Protein AF-A0A3N1HGF4-F1 (afdb_monomer)

Nearest PDB structures (foldseek):
  4wpa-assembly1_A  TM=5.779E-01  e=3.416E-03  Mycobacterium avium
  1y10-assembly3_D  TM=5.033E-01  e=1.688E-03  Mycobacterium tuberculosis
  1y10-assembly3_B  TM=5.681E-01  e=6.549E-03  Mycobacterium tuberculosis
  1y10-assembly2_C  TM=4.908E-01  e=1.688E-03  Mycobacterium tuberculosis
  4wp3-assembly5_E  TM=4.776E-01  e=2.046E-02  Mycobacterium avium

Organism: NCBI:txid103734

pLDDT: mean 86.96, std 11.05, range [43.88, 98.19]

Secondary structure (DSSP, 8-state):
-----EEEEEEESSGGGHHHHHHHHHHHSSS--EEETTEEEEEEEPPP-TTHHHHHHHHHHHHHHT-SS---EEEEEEES-HHHHHHHHT-HHHHHHHHH---SEEEEEEHHHHHHS--S-GGGEEEE--TT-SS-EEEE------HHHHHHHHHTSHHHHSHHHHHHHHHHS-HHHHTTS---SSHHHHHHHHHHHHHHSTTHHHHHHHHHHHHH-TT-HHHHHHHHHHHH-

InterPro domains:
  IPR045431 Effector-associated domain 2 [PF19956] (152-230)

Solvent-accessible surface area (backbone atoms only — not comparable to full-atom values): 12857 Å² total; per-residue (Å²): 132,82,84,81,46,33,24,40,23,55,47,44,83,50,77,89,45,36,69,56,53,48,51,55,48,56,73,50,42,75,62,80,69,41,68,39,89,98,32,91,50,27,34,41,32,69,77,42,61,95,55,38,58,47,52,42,42,52,53,45,48,60,46,32,80,74,36,99,68,69,61,39,40,39,34,10,35,19,54,62,46,64,67,55,9,47,48,48,53,68,23,67,65,51,48,51,54,45,70,74,42,91,63,46,56,35,41,34,31,27,46,68,28,40,70,78,48,73,65,83,65,67,90,49,44,49,80,43,83,46,83,99,45,97,56,56,29,35,34,47,60,63,53,69,65,60,62,67,63,48,48,55,34,48,68,61,30,72,46,50,68,36,70,73,45,37,48,53,37,48,75,60,38,59,69,81,42,48,77,57,37,55,90,50,95,49,46,71,59,24,52,50,31,40,51,49,26,22,68,74,34,89,66,25,58,59,44,49,53,52,26,45,38,74,75,67,40,81,84,37,70,43,48,49,50,45,53,45,50,69,68,80,65

Structure (mmCIF, N/CA/C/O backbone):
data_AF-A0A3N1HGF4-F1
#
_entry.id   AF-A0A3N1HGF4-F1
#
loop_
_atom_site.group_PDB
_atom_site.id
_atom_site.type_symbol
_atom_site.label_atom_id
_atom_site.label_alt_id
_atom_site.label_comp_id
_atom_site.label_asym_id
_atom_site.label_entity_id
_atom_site.label_seq_id
_atom_site.pdbx_PDB_ins_code
_atom_site.Cartn_x
_atom_site.Cartn_y
_atom_site.Cartn_z
_atom_site.occupancy
_atom_site.B_iso_or_equiv
_atom_site.auth_seq_id
_atom_site.auth_comp_id
_atom_site.auth_asym_id
_atom_site.auth_atom_id
_atom_site.pdbx_PDB_model_num
ATOM 1 N N . MET A 1 1 ? -10.479 -17.953 26.274 1.00 43.88 1 MET A N 1
ATOM 2 C CA . MET A 1 1 ? -10.271 -16.696 25.523 1.00 43.88 1 MET A CA 1
ATOM 3 C C . MET A 1 1 ? -10.297 -17.040 24.045 1.00 43.88 1 MET A C 1
ATOM 5 O O . MET A 1 1 ? -9.545 -17.922 23.650 1.00 43.88 1 MET A O 1
ATOM 9 N N . ALA A 1 2 ? -11.215 -16.461 23.269 1.00 46.59 2 ALA A N 1
ATOM 10 C CA . ALA A 1 2 ? -11.305 -16.729 21.832 1.00 46.59 2 ALA A CA 1
ATOM 11 C C . ALA A 1 2 ? -10.036 -16.215 21.120 1.00 46.59 2 ALA A C 1
ATOM 13 O O . ALA A 1 2 ? -9.481 -15.205 21.554 1.00 46.59 2 ALA A O 1
ATOM 14 N N . PRO A 1 3 ? -9.542 -16.908 20.083 1.00 48.88 3 PRO A N 1
ATOM 15 C CA . PRO A 1 3 ? -8.275 -16.579 19.442 1.00 48.88 3 PRO A CA 1
ATOM 16 C C . PRO A 1 3 ? -8.265 -15.154 18.865 1.00 48.88 3 PRO A C 1
ATOM 18 O O . PRO A 1 3 ? -9.044 -14.831 17.972 1.00 48.88 3 PRO A O 1
ATOM 21 N N . GLY A 1 4 ? -7.345 -14.340 19.391 1.00 63.22 4 GLY A N 1
ATOM 22 C CA . GLY A 1 4 ? -6.586 -13.286 18.713 1.00 63.22 4 GLY A CA 1
ATOM 23 C C . GLY A 1 4 ? -7.274 -12.461 17.627 1.00 63.22 4 GLY A C 1
ATOM 24 O O . GLY A 1 4 ? -6.840 -12.486 16.477 1.00 63.22 4 GLY A O 1
ATOM 25 N N . HIS A 1 5 ? -8.317 -11.704 17.968 1.00 74.56 5 HIS A N 1
ATOM 26 C CA . HIS A 1 5 ? -8.908 -10.760 17.021 1.00 74.56 5 HIS A CA 1
ATOM 27 C C . HIS A 1 5 ? -8.054 -9.494 16.885 1.00 74.56 5 HIS A C 1
ATOM 29 O O . HIS A 1 5 ? -7.595 -8.922 17.875 1.00 74.56 5 HIS A O 1
ATOM 35 N N . ALA A 1 6 ? -7.859 -9.057 15.641 1.00 84.25 6 ALA A N 1
ATOM 36 C CA . ALA A 1 6 ? -7.353 -7.730 15.350 1.00 84.25 6 ALA A CA 1
ATOM 37 C C . ALA A 1 6 ? -8.468 -6.701 15.557 1.00 84.25 6 ALA A C 1
ATOM 39 O O . ALA A 1 6 ? -9.621 -6.907 15.160 1.00 84.25 6 ALA A O 1
ATOM 40 N N . VAL A 1 7 ? -8.106 -5.578 16.159 1.00 88.56 7 VAL A N 1
ATOM 41 C CA . VAL A 1 7 ? -8.978 -4.419 16.305 1.00 88.56 7 VAL A CA 1
ATOM 42 C C . VAL A 1 7 ? -8.425 -3.297 15.448 1.00 88.56 7 VAL A C 1
ATOM 44 O O . VAL A 1 7 ? -7.247 -2.971 15.564 1.00 88.56 7 VAL A O 1
ATOM 47 N N . VAL A 1 8 ? -9.274 -2.700 14.611 1.00 90.56 8 VAL A N 1
ATOM 48 C CA . VAL A 1 8 ? -8.931 -1.534 13.794 1.00 90.56 8 VAL A CA 1
ATOM 49 C C . VAL A 1 8 ? -9.781 -0.357 14.248 1.00 90.56 8 VAL A C 1
ATOM 51 O O . VAL A 1 8 ? -11.004 -0.402 14.149 1.00 90.56 8 VAL A O 1
ATOM 54 N N . ALA A 1 9 ? -9.142 0.699 14.734 1.00 90.75 9 ALA A N 1
ATOM 55 C CA . ALA A 1 9 ? -9.789 1.970 15.034 1.00 90.75 9 ALA A CA 1
ATOM 56 C C . ALA A 1 9 ? -9.460 2.984 13.927 1.00 90.75 9 ALA A C 1
ATOM 58 O O . ALA A 1 9 ? -8.316 3.045 13.473 1.00 90.75 9 ALA A O 1
ATOM 59 N N . ILE A 1 10 ? -10.446 3.765 13.487 1.00 93.62 10 ILE A N 1
ATOM 60 C CA . ILE A 1 10 ? -10.321 4.738 12.394 1.00 93.62 10 ILE A CA 1
ATOM 61 C C . ILE A 1 10 ? -10.775 6.129 12.842 1.00 93.62 10 ILE A C 1
ATOM 63 O O . ILE A 1 10 ? -11.797 6.281 13.500 1.00 93.62 10 ILE A O 1
ATOM 67 N N . ALA A 1 11 ? -10.030 7.154 12.440 1.00 92.88 11 ALA A N 1
ATOM 68 C CA . ALA A 1 11 ? -10.430 8.550 12.545 1.00 92.88 11 ALA A CA 1
ATOM 69 C C . ALA A 1 11 ? -10.178 9.278 11.222 1.00 92.88 11 ALA A C 1
ATOM 71 O O . ALA A 1 11 ? -9.277 8.927 10.460 1.00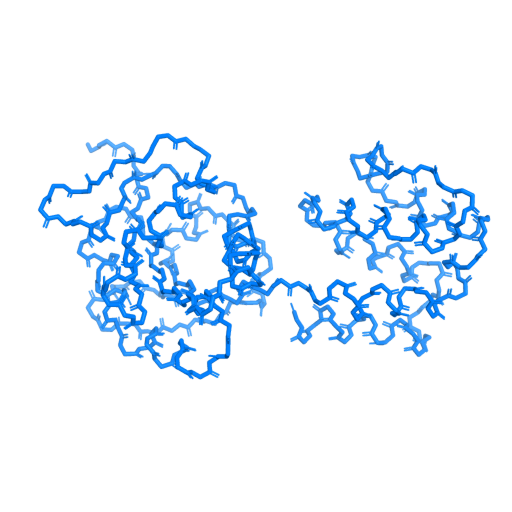 92.88 11 ALA A O 1
ATOM 72 N N . THR A 1 12 ? -10.954 10.326 10.984 1.00 93.50 12 THR A N 1
ATOM 73 C CA . THR A 1 12 ? -10.802 11.259 9.864 1.00 93.50 12 THR A CA 1
ATOM 74 C C . THR A 1 12 ? -10.381 12.638 10.378 1.00 93.50 12 THR A C 1
ATOM 76 O O . THR A 1 12 ? -10.396 12.884 11.590 1.00 93.50 12 THR A O 1
ATOM 79 N N . ASP A 1 13 ? -9.974 13.538 9.480 1.00 90.25 13 ASP A N 1
ATOM 80 C CA . ASP A 1 13 ? -9.736 14.947 9.836 1.00 90.25 13 ASP A CA 1
ATOM 81 C C . ASP A 1 13 ? -11.056 15.668 10.162 1.00 90.25 13 ASP A C 1
ATOM 83 O O . ASP A 1 13 ? -11.168 16.315 11.203 1.00 90.25 13 ASP A O 1
ATOM 87 N N . ALA A 1 14 ? -12.089 15.489 9.332 1.00 89.56 14 ALA A N 1
ATOM 88 C CA . ALA A 1 14 ? -13.442 15.961 9.614 1.00 89.56 14 ALA A CA 1
ATOM 89 C C . ALA A 1 14 ? -14.340 14.802 10.064 1.00 89.56 14 ALA A C 1
ATOM 91 O O . ALA A 1 14 ? -14.490 13.811 9.349 1.00 89.56 14 ALA A O 1
ATOM 92 N N . ALA A 1 15 ? -14.991 14.930 11.224 1.00 85.81 15 ALA A N 1
ATOM 93 C CA . ALA A 1 15 ? -15.860 13.879 11.772 1.00 85.81 15 ALA A CA 1
ATOM 94 C C . ALA A 1 15 ? -17.011 13.483 10.824 1.00 85.81 15 ALA A C 1
ATOM 96 O O . ALA A 1 15 ? -17.413 12.323 10.791 1.00 85.81 15 ALA A O 1
ATOM 97 N N . ALA A 1 16 ? -17.495 14.422 10.003 1.00 88.06 16 ALA A N 1
ATOM 98 C CA . ALA A 1 16 ? -18.520 14.168 8.988 1.00 88.06 16 ALA A CA 1
ATOM 99 C C . ALA A 1 16 ? -18.077 13.163 7.903 1.00 88.06 16 ALA A C 1
ATOM 101 O O . ALA A 1 16 ? -18.920 12.532 7.267 1.00 88.06 16 ALA A O 1
ATOM 102 N N . ASP A 1 17 ? -16.768 12.976 7.711 1.00 91.12 17 ASP A N 1
ATOM 103 C CA . ASP A 1 17 ? -16.217 12.044 6.728 1.00 91.12 17 ASP A CA 1
ATOM 104 C C . ASP A 1 17 ? -16.025 10.621 7.268 1.00 91.12 17 ASP A C 1
ATOM 106 O O . ASP A 1 17 ? -15.653 9.719 6.511 1.00 91.12 17 ASP A O 1
ATOM 110 N N . LEU A 1 18 ? -16.286 10.380 8.557 1.00 89.38 18 LEU A N 1
ATOM 111 C CA . LEU A 1 18 ? -16.018 9.091 9.191 1.00 89.38 18 LEU A CA 1
ATOM 112 C C . LEU A 1 18 ? -16.734 7.935 8.481 1.00 89.38 18 LEU A C 1
ATOM 114 O O . LEU A 1 18 ? -16.113 6.917 8.176 1.00 89.38 18 LEU A O 1
A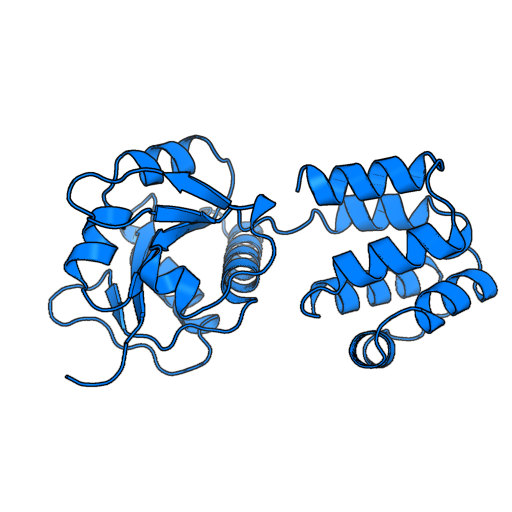TOM 118 N N . ASP A 1 19 ? -18.013 8.097 8.143 1.00 88.44 19 ASP A N 1
ATOM 119 C CA . ASP A 1 19 ? -18.771 7.065 7.427 1.00 88.44 19 ASP A CA 1
ATOM 120 C C . ASP A 1 19 ? -18.186 6.771 6.043 1.00 88.44 19 ASP A C 1
ATOM 122 O O . ASP A 1 19 ? -18.224 5.633 5.569 1.00 88.44 19 ASP A O 1
ATOM 126 N N . ARG A 1 20 ? -17.613 7.784 5.386 1.00 90.69 20 ARG A N 1
ATOM 127 C CA . ARG A 1 20 ? -16.927 7.614 4.105 1.00 90.69 20 ARG A CA 1
ATOM 128 C C . ARG A 1 20 ? -15.623 6.839 4.285 1.00 90.69 20 ARG A C 1
ATOM 130 O O . ARG A 1 20 ? -15.402 5.871 3.559 1.00 90.69 20 ARG A O 1
ATOM 137 N N . GLY A 1 21 ? -14.816 7.205 5.281 1.00 88.38 21 GLY A N 1
ATOM 138 C CA . GLY A 1 21 ? -13.608 6.468 5.656 1.00 88.38 21 GLY A CA 1
ATOM 139 C C . GLY A 1 21 ? -13.899 5.004 5.985 1.00 88.38 21 GLY A C 1
ATOM 140 O O . GLY A 1 21 ? -13.205 4.114 5.500 1.00 88.38 21 GLY A O 1
ATOM 141 N N . ARG A 1 22 ? -14.986 4.731 6.715 1.00 88.69 22 ARG A N 1
ATOM 142 C CA . ARG A 1 22 ? -15.428 3.367 7.043 1.00 88.69 22 ARG A CA 1
ATOM 143 C C . ARG A 1 22 ? -15.826 2.562 5.814 1.00 88.69 22 ARG A C 1
ATOM 145 O O . ARG A 1 22 ? -15.483 1.386 5.747 1.00 88.69 22 ARG A O 1
ATOM 152 N N . ARG A 1 23 ? -16.518 3.166 4.841 1.00 88.12 23 ARG A N 1
ATOM 153 C CA . ARG A 1 23 ? -16.863 2.485 3.581 1.00 88.12 23 ARG A CA 1
ATOM 154 C C . ARG A 1 23 ? -15.621 2.108 2.776 1.00 88.12 23 ARG A C 1
ATOM 156 O O . ARG A 1 23 ? -15.551 0.981 2.298 1.00 88.12 23 ARG A O 1
ATOM 163 N N . LEU A 1 24 ? -14.645 3.012 2.661 1.00 89.19 24 LEU A N 1
ATOM 164 C CA . LEU A 1 24 ? -13.379 2.719 1.977 1.00 89.19 24 LEU A CA 1
ATOM 165 C C . LEU A 1 24 ? -12.588 1.633 2.701 1.00 89.19 24 LEU A C 1
ATOM 167 O O . LEU A 1 24 ? -12.131 0.689 2.066 1.00 89.19 24 LEU A O 1
ATOM 171 N N . LEU A 1 25 ? -12.494 1.727 4.029 1.00 88.50 25 LEU A N 1
ATOM 172 C CA . LEU A 1 25 ? -11.866 0.702 4.852 1.00 88.50 25 LEU A CA 1
ATOM 173 C C . LEU A 1 25 ? -12.543 -0.657 4.630 1.00 88.50 25 LEU A C 1
ATOM 175 O O . LEU A 1 25 ? -11.871 -1.609 4.254 1.00 88.50 25 LEU A O 1
ATOM 179 N N . ALA A 1 26 ? -13.869 -0.735 4.756 1.00 86.69 26 ALA A N 1
ATOM 180 C CA . ALA A 1 26 ? -14.627 -1.969 4.557 1.00 86.69 26 ALA A CA 1
ATOM 181 C C . ALA A 1 26 ? -14.460 -2.575 3.153 1.00 86.69 26 ALA A C 1
ATOM 183 O O . ALA A 1 26 ? -14.423 -3.794 3.033 1.00 86.69 26 ALA A O 1
ATOM 184 N N . ALA A 1 27 ? -14.321 -1.753 2.107 1.00 85.81 27 ALA A N 1
ATOM 185 C CA . ALA A 1 27 ? -14.095 -2.225 0.737 1.00 85.81 27 ALA A CA 1
ATOM 186 C C . ALA A 1 27 ? -12.706 -2.855 0.521 1.00 85.81 27 ALA A C 1
ATOM 188 O O . ALA A 1 27 ? -12.502 -3.593 -0.442 1.00 85.81 27 ALA A O 1
ATOM 189 N N . VAL A 1 28 ? -11.746 -2.547 1.395 1.00 84.56 28 VAL A N 1
ATOM 190 C CA . VAL A 1 28 ? -10.365 -3.041 1.324 1.00 84.56 28 VAL A CA 1
ATOM 191 C C . VAL A 1 28 ? -10.127 -4.226 2.269 1.00 84.56 28 VAL A C 1
ATOM 193 O O . VAL A 1 28 ? -9.147 -4.953 2.107 1.00 84.56 28 VAL A O 1
ATOM 196 N N . LEU A 1 29 ? -11.018 -4.455 3.236 1.00 83.94 29 LEU A N 1
ATOM 197 C CA . LEU A 1 29 ? -10.936 -5.599 4.140 1.00 83.94 29 LEU A CA 1
ATOM 198 C C . LEU A 1 29 ? -11.260 -6.908 3.406 1.00 83.94 29 LEU A C 1
ATOM 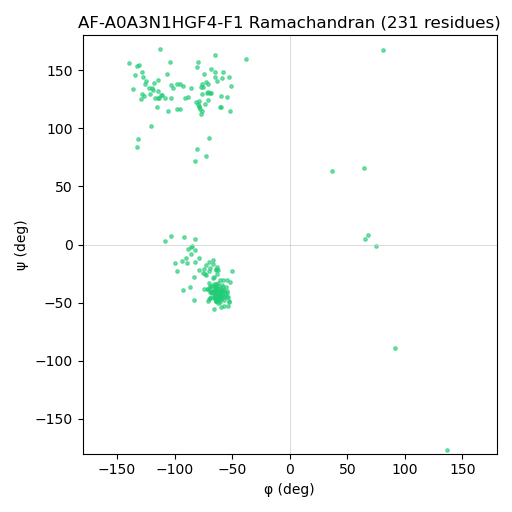200 O O . LEU A 1 29 ? -12.294 -7.041 2.754 1.00 83.94 29 LEU A O 1
ATOM 204 N N . ASP A 1 30 ? -10.403 -7.912 3.586 1.00 67.06 30 ASP A N 1
ATOM 205 C CA . ASP A 1 30 ? -10.629 -9.270 3.091 1.00 67.06 30 ASP A CA 1
ATOM 206 C C . ASP A 1 30 ? -11.544 -10.029 4.080 1.00 67.06 30 ASP A C 1
ATOM 208 O O . ASP A 1 30 ? -11.101 -10.880 4.853 1.00 67.06 30 ASP A O 1
ATOM 212 N N . GLY A 1 31 ? -12.835 -9.678 4.123 1.00 70.56 31 GLY A N 1
ATOM 213 C CA . GLY A 1 31 ? -13.845 -10.391 4.916 1.00 70.56 31 GLY A CA 1
ATOM 214 C C . GLY A 1 31 ? -14.824 -9.507 5.701 1.00 70.56 31 GLY A C 1
ATOM 215 O O . GLY A 1 31 ? -14.814 -8.282 5.587 1.00 70.56 31 GLY A O 1
ATOM 216 N N . PRO A 1 32 ? -15.718 -10.124 6.498 1.00 71.50 32 PRO A N 1
ATOM 217 C CA . PRO A 1 32 ? -16.737 -9.392 7.238 1.00 71.50 32 PRO A CA 1
ATOM 218 C C . PRO A 1 32 ? -16.120 -8.581 8.385 1.00 71.50 32 PRO A C 1
ATOM 220 O O . PRO A 1 32 ? -15.491 -9.139 9.285 1.00 71.50 32 PRO A O 1
ATOM 223 N N . ALA A 1 33 ? -16.379 -7.275 8.390 1.00 76.44 33 ALA A N 1
ATOM 224 C CA . ALA A 1 33 ? -16.072 -6.381 9.501 1.00 76.44 33 ALA A CA 1
ATOM 225 C C . ALA A 1 33 ? -17.315 -6.161 10.369 1.00 76.44 33 ALA A C 1
ATOM 227 O O . ALA A 1 33 ? -18.420 -5.970 9.855 1.00 76.44 33 ALA A O 1
ATOM 228 N N . ARG A 1 34 ? -17.151 -6.159 11.694 1.00 79.31 34 ARG A N 1
ATOM 229 C CA . ARG A 1 34 ? -18.227 -5.820 12.638 1.00 79.31 34 ARG A CA 1
ATOM 230 C C . ARG A 1 34 ? -17.831 -4.603 13.454 1.00 79.31 34 ARG A C 1
ATOM 232 O O . ARG A 1 34 ? -16.729 -4.561 13.985 1.00 79.31 34 ARG A O 1
ATOM 239 N N . ALA A 1 35 ? -18.730 -3.632 13.575 1.00 80.06 35 ALA A N 1
ATOM 240 C CA . ALA A 1 35 ? -18.512 -2.512 14.482 1.00 80.06 35 ALA A CA 1
ATOM 241 C C . ALA A 1 35 ? -18.429 -3.015 15.929 1.00 80.06 35 ALA A C 1
ATOM 243 O O . ALA A 1 35 ? -19.181 -3.917 16.316 1.00 80.06 35 ALA A O 1
ATOM 244 N N . ALA A 1 36 ? -17.528 -2.442 16.721 1.00 77.25 36 ALA A N 1
ATOM 245 C CA . ALA A 1 36 ? -17.468 -2.759 18.135 1.00 77.25 36 ALA A CA 1
ATOM 246 C C . ALA A 1 36 ? -18.686 -2.163 18.868 1.00 77.25 36 ALA A C 1
ATOM 248 O O . ALA A 1 36 ? -19.075 -1.023 18.590 1.00 77.25 36 ALA A O 1
ATOM 249 N N . PRO A 1 37 ? -19.314 -2.904 19.802 1.00 76.38 37 PRO A N 1
ATOM 250 C CA . PRO A 1 37 ? -20.426 -2.381 20.589 1.00 76.38 37 PRO A CA 1
ATOM 251 C C . PRO A 1 37 ? -20.033 -1.082 21.300 1.00 76.38 37 PRO A C 1
ATOM 253 O O . PRO A 1 37 ? -19.013 -1.037 21.980 1.00 76.38 37 PRO A O 1
ATOM 256 N N . GLY A 1 38 ? -20.826 -0.022 21.121 1.00 81.62 38 GLY A N 1
ATOM 257 C CA . GLY A 1 38 ? -20.577 1.287 21.741 1.00 81.62 38 GLY A CA 1
ATOM 258 C C . GLY A 1 38 ? -19.438 2.112 21.126 1.00 81.62 38 GLY A C 1
ATOM 259 O O . GLY A 1 38 ? -19.226 3.241 21.556 1.00 81.62 38 GLY A O 1
ATOM 260 N N . HIS A 1 39 ? -18.738 1.601 20.107 1.00 78.94 39 HIS A N 1
ATOM 261 C CA . HIS A 1 39 ? -17.622 2.291 19.458 1.00 78.94 39 HIS A CA 1
ATOM 262 C C . HIS A 1 39 ? -17.774 2.258 17.934 1.00 78.94 39 HIS A C 1
ATOM 264 O O . HIS A 1 39 ? -17.301 1.347 17.255 1.00 78.94 39 HIS A O 1
ATOM 270 N N . HIS A 1 40 ? -18.431 3.281 17.383 1.00 74.75 40 HIS A N 1
ATOM 271 C CA . HIS A 1 40 ? -18.667 3.402 15.938 1.00 74.75 40 HIS A CA 1
ATOM 272 C C . HIS A 1 40 ? -17.376 3.552 15.113 1.00 74.75 40 HIS A C 1
ATOM 274 O O . HIS A 1 40 ? -17.360 3.191 13.935 1.00 74.75 40 HIS A O 1
ATOM 280 N N . ASP A 1 41 ? -16.297 3.995 15.755 1.00 78.31 41 ASP A N 1
ATOM 281 C CA . ASP A 1 41 ? -14.979 4.239 15.156 1.00 78.31 41 ASP A CA 1
ATOM 282 C C . ASP A 1 41 ? -14.109 2.974 15.116 1.00 78.31 41 ASP A C 1
ATOM 284 O O . ASP A 1 41 ? -12.973 3.006 14.647 1.00 78.31 41 ASP A O 1
ATOM 288 N N . VAL A 1 42 ? -14.614 1.854 15.642 1.00 79.25 42 VAL A N 1
ATOM 289 C CA . VAL A 1 42 ? -13.845 0.625 15.831 1.00 79.25 42 VAL A CA 1
ATOM 290 C C . VAL A 1 42 ? -14.492 -0.520 15.071 1.00 79.25 42 VAL A C 1
ATOM 292 O O . VAL A 1 42 ? -15.683 -0.805 15.205 1.00 79.25 42 VAL A O 1
ATOM 295 N N . LEU A 1 43 ? -13.676 -1.211 14.287 1.00 76.69 43 LEU A N 1
ATOM 296 C CA . LEU A 1 43 ? -14.038 -2.401 13.543 1.00 76.69 43 LEU A CA 1
ATOM 297 C C . LEU A 1 43 ? -13.257 -3.600 14.086 1.00 76.69 43 LEU A C 1
ATOM 299 O O . LEU A 1 43 ? -12.026 -3.606 14.129 1.00 76.69 43 LEU A O 1
ATOM 303 N N . PHE A 1 44 ? -13.988 -4.645 14.457 1.00 68.69 44 PHE A N 1
ATOM 304 C CA . PHE A 1 44 ? -13.446 -5.986 14.594 1.00 68.69 44 PHE A CA 1
ATOM 305 C C . PHE A 1 44 ? -13.334 -6.596 13.208 1.00 68.69 44 PHE A C 1
ATOM 307 O O . PHE A 1 44 ? -14.335 -6.761 12.502 1.00 68.69 44 PHE A O 1
ATOM 314 N N . THR A 1 45 ? -12.116 -6.941 12.826 1.00 69.06 45 THR A N 1
ATOM 315 C CA . THR A 1 45 ? -11.842 -7.570 11.541 1.00 69.06 45 THR A CA 1
ATOM 316 C C . THR A 1 45 ? -10.795 -8.650 11.726 1.00 69.06 45 THR A C 1
ATOM 318 O O . THR A 1 45 ? -10.010 -8.633 12.677 1.00 69.06 45 THR A O 1
ATOM 321 N N . ARG A 1 46 ? -10.773 -9.620 10.813 1.00 64.50 46 ARG A N 1
ATOM 322 C CA . ARG A 1 46 ? -9.536 -10.365 10.616 1.00 64.50 46 ARG A CA 1
ATOM 323 C C . ARG A 1 46 ? -8.556 -9.443 9.898 1.00 64.50 46 ARG A C 1
ATOM 325 O O . ARG A 1 46 ? -8.989 -8.661 9.050 1.00 64.50 46 ARG A O 1
ATOM 332 N N . PRO A 1 47 ? -7.284 -9.473 10.290 1.00 56.56 47 PRO A N 1
ATOM 333 C CA . PRO A 1 47 ? -6.274 -8.636 9.687 1.00 56.56 47 PRO A CA 1
ATOM 334 C C . PRO A 1 47 ? -6.198 -8.998 8.198 1.00 56.56 47 PRO A C 1
ATOM 336 O O . PRO A 1 47 ? -5.992 -10.166 7.862 1.00 56.56 47 PRO A O 1
ATOM 339 N N . PRO A 1 48 ? -6.483 -8.036 7.316 1.00 61.00 48 PRO A N 1
ATOM 340 C CA . PRO A 1 48 ? -6.386 -8.220 5.875 1.00 61.00 48 PRO A CA 1
ATOM 341 C C . PRO A 1 48 ? -4.931 -8.471 5.464 1.00 61.00 48 PRO A C 1
ATOM 343 O O . PRO A 1 48 ? -4.005 -8.225 6.239 1.00 61.00 48 PRO A O 1
ATOM 346 N N . SER A 1 49 ? -4.764 -8.986 4.247 1.00 66.44 49 SER A N 1
ATOM 347 C CA . SER A 1 49 ? -3.491 -9.316 3.591 1.00 66.44 49 SER A CA 1
ATOM 348 C C . SER A 1 49 ? -2.338 -8.327 3.853 1.00 66.44 49 SER A C 1
ATOM 350 O O . SER A 1 49 ? -2.562 -7.151 4.139 1.00 66.44 49 SER A O 1
ATOM 352 N N . ALA A 1 50 ? -1.084 -8.761 3.653 1.00 68.81 50 ALA A N 1
ATOM 353 C CA . ALA A 1 50 ? 0.115 -7.905 3.745 1.00 68.81 50 ALA A CA 1
ATOM 354 C C . ALA A 1 50 ? 0.005 -6.591 2.933 1.00 68.81 50 ALA A C 1
ATOM 356 O O . ALA A 1 50 ? 0.632 -5.584 3.254 1.00 68.81 50 ALA A O 1
ATOM 357 N N . ARG A 1 51 ? -0.868 -6.565 1.917 1.00 73.56 51 ARG A N 1
ATOM 358 C CA . ARG A 1 51 ? -1.155 -5.416 1.048 1.00 73.56 51 ARG A CA 1
ATOM 359 C C . ARG A 1 51 ? -2.192 -4.432 1.589 1.00 73.56 51 ARG A C 1
ATOM 361 O O . ARG A 1 51 ? -2.491 -3.448 0.919 1.00 73.56 51 ARG A O 1
ATOM 368 N N . PHE A 1 52 ? -2.777 -4.668 2.758 1.00 83.00 52 PHE A N 1
ATOM 369 C CA . PHE A 1 52 ? -3.869 -3.848 3.282 1.00 83.00 52 PHE A CA 1
ATOM 370 C C . PHE A 1 52 ? -3.557 -2.354 3.317 1.00 83.00 52 PHE A C 1
ATOM 372 O O . PHE A 1 52 ? -4.342 -1.545 2.827 1.00 83.00 52 PHE A O 1
ATOM 379 N N . ALA A 1 53 ? -2.403 -1.997 3.879 1.00 82.19 53 ALA A N 1
ATOM 380 C CA . ALA A 1 53 ? -1.988 -0.609 4.015 1.00 82.19 53 ALA A CA 1
ATOM 381 C C . ALA A 1 53 ? -1.882 0.084 2.644 1.00 82.19 53 ALA A C 1
ATOM 383 O O . ALA A 1 53 ? -2.345 1.216 2.479 1.00 82.19 53 ALA A O 1
ATOM 384 N N . VAL A 1 54 ? -1.347 -0.631 1.649 1.00 79.88 54 VAL A N 1
ATOM 385 C CA . VAL A 1 54 ? -1.225 -0.178 0.257 1.00 79.88 54 VAL A CA 1
ATOM 386 C C . VAL A 1 54 ? -2.605 -0.015 -0.377 1.00 79.88 54 VAL A C 1
ATOM 388 O O . VAL A 1 54 ? -2.961 1.092 -0.771 1.00 79.88 54 VAL A O 1
ATOM 391 N N . ARG A 1 55 ? -3.438 -1.066 -0.366 1.00 83.62 55 ARG A N 1
ATOM 392 C CA . ARG A 1 55 ? -4.793 -1.043 -0.949 1.00 83.62 55 ARG A CA 1
ATOM 393 C C . ARG A 1 55 ? -5.675 0.046 -0.341 1.00 83.62 55 ARG A C 1
ATOM 395 O O . ARG A 1 55 ? -6.479 0.654 -1.044 1.00 83.62 55 ARG A O 1
ATOM 402 N N . LEU A 1 56 ? -5.542 0.300 0.963 1.00 88.75 56 LEU A N 1
ATOM 403 C CA . LEU A 1 56 ? -6.280 1.367 1.633 1.00 88.75 56 LEU A CA 1
ATOM 404 C C . LEU A 1 56 ? -5.802 2.733 1.149 1.00 88.75 56 LEU A C 1
ATOM 406 O O . LEU A 1 56 ? -6.619 3.593 0.833 1.00 88.75 56 LEU A O 1
ATOM 410 N N . THR A 1 57 ? -4.489 2.920 1.050 1.00 86.31 57 THR A N 1
ATOM 411 C CA . THR A 1 57 ? -3.905 4.178 0.578 1.00 86.31 57 THR A CA 1
ATOM 412 C C . THR A 1 57 ? -4.278 4.460 -0.878 1.00 86.31 57 THR A C 1
ATOM 414 O O . THR A 1 57 ? -4.647 5.590 -1.194 1.00 86.31 57 THR A O 1
ATOM 417 N N . GLU A 1 58 ? -4.283 3.445 -1.744 1.00 83.94 58 GLU A N 1
ATOM 418 C CA . GLU A 1 58 ? -4.761 3.524 -3.133 1.00 83.94 58 GLU A CA 1
ATOM 419 C C . GLU A 1 58 ? -6.260 3.830 -3.221 1.00 83.94 58 GLU A C 1
ATOM 421 O O . GLU A 1 58 ? -6.693 4.640 -4.039 1.00 83.94 58 GLU A O 1
ATOM 426 N N . ALA A 1 59 ? -7.084 3.189 -2.387 1.00 88.81 59 ALA A N 1
ATOM 427 C CA . ALA A 1 59 ? -8.522 3.443 -2.358 1.00 88.81 59 ALA A CA 1
ATOM 428 C C . ALA A 1 59 ? -8.830 4.889 -1.950 1.00 88.81 59 ALA A C 1
ATOM 430 O O . ALA A 1 59 ? -9.730 5.508 -2.519 1.00 88.81 59 ALA A O 1
ATOM 431 N N . VAL A 1 60 ? -8.071 5.442 -1.002 1.00 90.12 60 VAL A N 1
ATOM 432 C CA . VAL A 1 60 ? -8.232 6.836 -0.582 1.00 90.12 60 VAL A CA 1
ATOM 433 C C . VAL A 1 60 ? -7.681 7.808 -1.629 1.00 90.12 60 VAL A C 1
ATOM 435 O O . VAL A 1 60 ? -8.331 8.816 -1.879 1.00 90.12 60 VAL A O 1
ATOM 438 N N . HIS A 1 61 ? -6.563 7.504 -2.300 1.00 88.19 61 HIS A N 1
ATOM 439 C CA . HIS A 1 61 ? -6.084 8.319 -3.429 1.00 88.19 61 HIS A CA 1
ATOM 440 C C . HIS A 1 61 ? -7.119 8.387 -4.550 1.00 88.19 61 HIS A C 1
ATOM 442 O O . HIS A 1 61 ? -7.577 9.475 -4.876 1.00 88.19 61 HIS A O 1
ATOM 448 N N . ARG A 1 62 ? -7.604 7.235 -5.034 1.00 86.50 62 ARG A N 1
ATOM 449 C CA . ARG A 1 62 ? -8.655 7.189 -6.067 1.00 86.50 62 ARG A CA 1
ATOM 450 C C . ARG A 1 62 ? -9.910 7.960 -5.661 1.00 86.50 62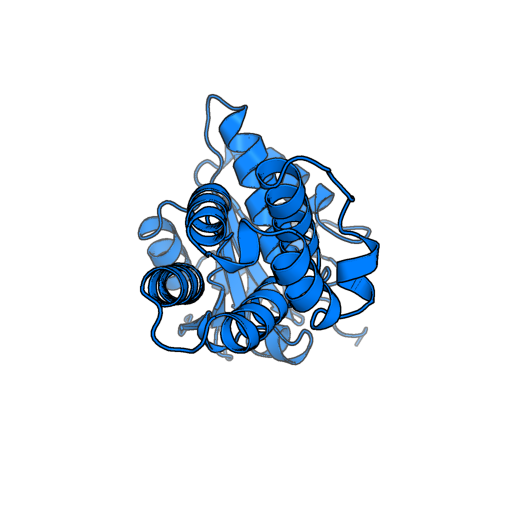 ARG A C 1
ATOM 452 O O . ARG A 1 62 ? -10.569 8.580 -6.495 1.00 86.50 62 ARG A O 1
ATOM 459 N N . HIS A 1 63 ? -10.267 7.914 -4.378 1.00 92.25 63 HIS A N 1
ATOM 460 C CA . HIS A 1 63 ? -11.354 8.735 -3.866 1.00 92.25 63 HIS A CA 1
ATOM 461 C C . HIS A 1 63 ? -11.032 10.233 -3.969 1.00 92.25 63 HIS A C 1
ATOM 463 O O . HIS A 1 63 ? -11.857 10.992 -4.468 1.00 92.25 63 HIS A O 1
ATOM 469 N N . ASN A 1 64 ? -9.850 10.654 -3.525 1.00 92.62 64 ASN A N 1
ATOM 470 C CA . ASN A 1 64 ? -9.433 12.054 -3.526 1.00 92.62 64 ASN A CA 1
ATOM 471 C C . ASN A 1 64 ? -9.303 12.628 -4.940 1.00 92.62 64 ASN A C 1
ATOM 473 O O . ASN A 1 64 ? -9.710 13.765 -5.153 1.00 92.62 64 ASN A O 1
ATOM 477 N N . ASP A 1 65 ? -8.858 11.832 -5.912 1.00 89.00 65 ASP A N 1
ATOM 478 C CA . ASP A 1 65 ? -8.762 12.239 -7.321 1.00 89.00 65 ASP A CA 1
ATOM 479 C C . ASP A 1 65 ? -10.135 12.557 -7.938 1.00 89.00 65 ASP A C 1
ATOM 481 O O . ASP A 1 65 ? -10.245 13.325 -8.891 1.00 89.00 65 ASP A O 1
ATOM 485 N N . SER A 1 66 ? -11.202 11.971 -7.384 1.00 90.25 66 SER A N 1
ATOM 486 C CA . SER A 1 66 ? -12.582 12.124 -7.858 1.00 90.25 66 SER A CA 1
ATOM 487 C C . SER A 1 66 ? -13.467 12.975 -6.937 1.00 90.25 66 SER A C 1
ATOM 489 O O . SER A 1 66 ? -14.661 13.131 -7.204 1.00 90.25 66 SER A O 1
ATOM 491 N N . SER A 1 67 ? -12.914 13.535 -5.856 1.00 91.19 67 SER A N 1
ATOM 492 C CA . SER A 1 67 ? -13.664 14.236 -4.809 1.00 91.19 67 SER A CA 1
ATOM 493 C C . SER A 1 67 ? -13.184 15.672 -4.631 1.00 91.19 67 SER A C 1
ATOM 495 O O . SER A 1 67 ? -11.998 15.938 -4.486 1.00 91.19 67 SER A O 1
ATOM 497 N N . ALA A 1 68 ? -14.127 16.613 -4.526 1.00 89.62 68 ALA A N 1
ATOM 498 C CA . ALA A 1 68 ? -13.820 18.003 -4.177 1.00 89.62 68 ALA A CA 1
ATOM 499 C C . ALA A 1 68 ? -13.370 18.177 -2.710 1.00 89.62 68 ALA A C 1
ATOM 501 O O . ALA A 1 68 ? -12.848 19.225 -2.338 1.00 89.62 68 ALA A O 1
ATOM 502 N N . SER A 1 69 ? -13.597 17.166 -1.866 1.00 91.50 69 SER A N 1
ATOM 503 C CA . SER A 1 69 ? -13.218 17.158 -0.454 1.00 91.50 69 SER A CA 1
ATOM 504 C C . SER A 1 69 ? -12.274 15.977 -0.207 1.00 91.50 69 SER A C 1
ATOM 506 O O . SER A 1 69 ? -12.745 14.831 -0.170 1.00 91.50 69 SER A O 1
ATOM 508 N N . PRO A 1 70 ? -10.953 16.226 -0.106 1.00 92.69 70 PRO A N 1
ATOM 509 C CA . PRO A 1 70 ? -9.974 15.167 0.067 1.00 92.69 70 PRO A CA 1
ATOM 510 C C . PRO A 1 70 ? -10.114 14.547 1.454 1.00 92.69 70 PRO A C 1
ATOM 512 O O . PRO A 1 70 ? -10.138 15.228 2.478 1.00 92.69 70 PRO A O 1
ATOM 515 N N . LEU A 1 71 ? -10.182 13.227 1.474 1.00 93.56 71 LEU A N 1
ATOM 516 C CA . LEU A 1 71 ? -10.250 12.425 2.673 1.00 93.56 71 LEU A CA 1
ATOM 517 C C . LEU A 1 71 ? -8.845 12.151 3.207 1.00 93.56 71 LEU A C 1
ATOM 519 O O . LEU A 1 71 ? -7.945 11.747 2.463 1.00 93.56 71 LEU A O 1
ATOM 523 N N . ARG A 1 72 ? -8.689 12.309 4.521 1.00 93.56 72 ARG A N 1
ATOM 524 C CA . ARG A 1 72 ? -7.480 11.936 5.255 1.00 93.56 72 ARG A CA 1
ATOM 525 C C . ARG A 1 72 ? -7.838 11.061 6.448 1.00 93.56 72 ARG A C 1
ATOM 527 O O . ARG A 1 72 ? -8.749 11.385 7.210 1.00 93.56 72 ARG A O 1
ATOM 534 N N . LEU A 1 73 ? -7.152 9.927 6.564 1.00 94.12 73 LEU A N 1
ATOM 535 C CA . LEU A 1 73 ? -7.431 8.855 7.507 1.00 94.12 73 LEU A CA 1
ATOM 536 C C . LEU A 1 73 ? -6.264 8.635 8.467 1.00 94.12 73 LEU A C 1
ATOM 538 O O . LEU A 1 73 ? -5.099 8.570 8.071 1.00 94.12 73 LEU A O 1
ATOM 542 N N . ARG A 1 74 ? -6.611 8.402 9.728 1.00 94.62 74 ARG A N 1
ATOM 543 C CA . ARG A 1 74 ? -5.742 7.836 10.757 1.00 94.62 74 ARG A CA 1
ATOM 544 C C . ARG A 1 74 ? -6.296 6.483 11.156 1.00 94.62 74 ARG A C 1
ATOM 546 O O . ARG A 1 74 ? -7.492 6.363 11.411 1.00 94.62 74 ARG A O 1
ATOM 553 N N . LEU A 1 75 ? -5.435 5.477 11.217 1.00 94.31 75 LEU A N 1
ATOM 554 C CA . LEU A 1 75 ? -5.806 4.136 11.641 1.00 94.31 75 LEU A CA 1
ATOM 555 C C . LEU A 1 75 ? -4.873 3.653 12.743 1.00 94.31 75 LEU A C 1
ATOM 557 O O . LEU A 1 75 ? -3.674 3.924 12.718 1.00 94.31 75 LEU A O 1
ATOM 561 N N . ALA A 1 76 ? -5.430 2.899 13.680 1.00 93.69 76 ALA A N 1
ATOM 562 C CA . ALA A 1 76 ? -4.685 2.171 14.690 1.00 93.69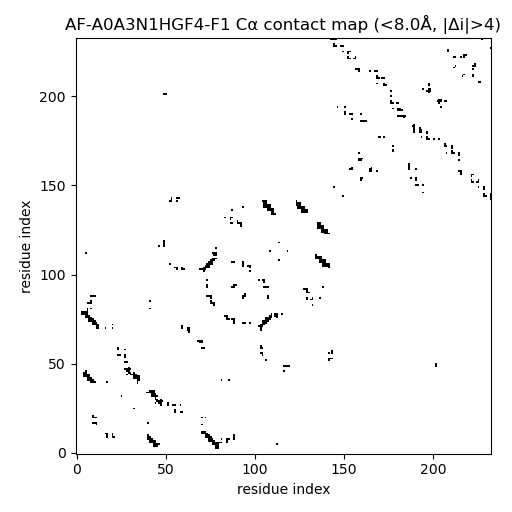 76 ALA A CA 1
ATOM 563 C C . ALA A 1 76 ? -5.112 0.704 14.673 1.00 93.69 76 ALA A C 1
ATOM 565 O O . ALA A 1 76 ? -6.306 0.412 14.745 1.00 93.69 76 ALA A O 1
ATOM 566 N N . MET A 1 77 ? -4.148 -0.209 14.581 1.00 92.50 77 MET A N 1
ATOM 567 C CA . MET A 1 77 ? -4.388 -1.650 14.605 1.00 92.50 77 MET A CA 1
ATOM 568 C C . MET A 1 77 ? -3.718 -2.267 15.829 1.00 92.50 77 MET A C 1
ATOM 570 O O . MET A 1 77 ? -2.525 -2.080 16.055 1.00 92.50 77 MET A O 1
ATOM 574 N N . ALA A 1 78 ? -4.483 -3.001 16.627 1.00 91.25 78 ALA A N 1
ATOM 575 C CA . ALA A 1 78 ? -3.990 -3.659 17.831 1.00 91.25 78 ALA A CA 1
ATOM 576 C C . ALA A 1 78 ? -4.430 -5.122 17.864 1.00 91.25 78 ALA A C 1
ATOM 578 O O . ALA A 1 78 ? -5.448 -5.498 17.275 1.00 91.25 78 ALA A O 1
ATOM 579 N N . HIS A 1 79 ? -3.665 -5.954 18.565 1.00 88.31 79 HIS A N 1
ATOM 580 C CA . HIS A 1 79 ? -4.092 -7.306 18.897 1.00 88.31 79 HIS A CA 1
ATOM 581 C C . HIS A 1 79 ? -4.867 -7.292 20.220 1.00 88.31 79 HIS A C 1
ATOM 583 O O . HIS A 1 79 ? -4.358 -6.803 21.225 1.00 88.31 79 HIS A O 1
ATOM 589 N N . GLY A 1 80 ? -6.080 -7.846 20.242 1.00 81.44 80 GLY A N 1
ATOM 590 C CA . GLY A 1 80 ? -6.856 -8.001 21.474 1.00 81.44 80 GLY A CA 1
ATOM 591 C C . GLY A 1 80 ? -7.793 -6.832 21.780 1.00 81.44 80 GLY A C 1
ATOM 592 O O . GLY A 1 80 ? -8.971 -6.897 21.429 1.00 81.44 80 GLY A O 1
ATOM 593 N N . GLU A 1 81 ? -7.319 -5.806 22.494 1.00 86.44 81 GLU A N 1
ATOM 594 C CA . GLU A 1 81 ? -8.202 -4.847 23.176 1.00 86.44 81 GLU A CA 1
ATOM 595 C C . GLU A 1 81 ? -8.555 -3.585 22.367 1.00 86.44 81 GLU A C 1
ATOM 597 O O . GLU A 1 81 ? -7.708 -2.913 21.774 1.00 86.44 81 GLU A O 1
ATOM 602 N N . VAL A 1 82 ? -9.840 -3.209 22.418 1.00 89.00 82 VAL A N 1
ATOM 603 C CA . VAL A 1 82 ? -10.379 -1.980 21.804 1.00 89.00 82 VAL A CA 1
ATOM 604 C C . VAL A 1 82 ? -9.800 -0.717 22.435 1.00 89.00 82 VAL A C 1
ATOM 606 O O . VAL A 1 82 ? -9.476 0.234 21.724 1.00 89.00 82 VAL A O 1
ATOM 609 N N . SER A 1 83 ? -9.628 -0.725 23.756 1.00 89.94 83 SER A N 1
ATOM 610 C CA . SER A 1 83 ? -8.978 0.340 24.527 1.00 89.94 83 SER A CA 1
ATOM 611 C C . SER A 1 83 ? -7.590 0.659 23.976 1.00 89.94 83 SER A C 1
ATOM 613 O O . SER A 1 83 ? -7.279 1.828 23.761 1.00 89.94 83 SER A O 1
ATOM 615 N N . THR A 1 84 ? -6.784 -0.361 23.667 1.00 91.69 84 THR A N 1
ATOM 616 C CA . THR A 1 84 ? -5.442 -0.190 23.100 1.00 91.69 84 THR A CA 1
ATOM 617 C C . THR A 1 84 ? -5.491 0.473 21.726 1.00 91.69 84 THR A C 1
ATOM 619 O O . THR A 1 84 ? -4.783 1.453 21.498 1.00 91.69 84 THR A O 1
ATOM 622 N N . ALA A 1 85 ? -6.352 0.001 20.818 1.00 91.38 85 ALA A N 1
ATOM 623 C CA . ALA A 1 85 ? -6.488 0.605 19.490 1.00 91.38 85 ALA A CA 1
ATOM 624 C C . ALA A 1 85 ? -6.940 2.075 19.575 1.00 91.38 85 ALA A C 1
ATOM 626 O O . ALA A 1 85 ? -6.385 2.937 18.893 1.00 91.38 85 ALA A O 1
ATOM 627 N N . LEU A 1 86 ? -7.898 2.384 20.454 1.00 93.25 86 LEU A N 1
ATOM 628 C CA . LEU A 1 86 ? -8.368 3.752 20.684 1.00 93.25 86 LEU A CA 1
ATOM 629 C C . LEU A 1 86 ? -7.294 4.646 21.319 1.00 93.25 86 LEU A C 1
ATOM 631 O O . LE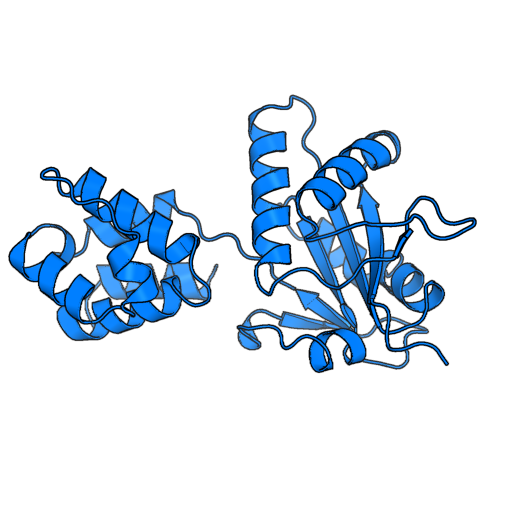U A 1 86 ? -7.148 5.795 20.903 1.00 93.25 86 LEU A O 1
ATOM 635 N N . ALA A 1 87 ? -6.509 4.130 22.269 1.00 94.00 87 ALA A N 1
ATOM 636 C CA . ALA A 1 87 ? -5.405 4.863 22.889 1.00 94.00 87 ALA A CA 1
ATOM 637 C C . ALA A 1 87 ? -4.337 5.245 21.851 1.00 94.00 87 ALA A C 1
ATOM 639 O O . ALA A 1 87 ? -3.896 6.395 21.792 1.00 94.00 87 ALA A O 1
ATOM 640 N N . VAL A 1 88 ? -3.981 4.314 20.959 1.00 94.56 88 VAL A N 1
ATOM 641 C CA . VAL A 1 88 ? -3.069 4.582 19.838 1.00 94.56 88 VAL A CA 1
ATOM 642 C C . VAL A 1 88 ? -3.665 5.605 18.870 1.00 94.56 88 VAL A C 1
ATOM 644 O O . VAL A 1 88 ? -2.982 6.570 18.508 1.00 94.56 88 VAL A O 1
ATOM 647 N N . LEU A 1 89 ? -4.937 5.447 18.488 1.00 94.69 89 LEU A N 1
ATOM 648 C CA . LEU A 1 89 ? -5.628 6.359 17.570 1.00 94.69 89 LEU A CA 1
ATOM 649 C C . LEU A 1 89 ? -5.677 7.798 18.116 1.00 94.69 89 LEU A C 1
ATOM 651 O O . LEU A 1 89 ? -5.462 8.773 17.389 1.00 94.69 89 LEU A O 1
ATOM 655 N N . GLY A 1 90 ? -5.933 7.916 19.420 1.00 93.94 90 GLY A N 1
ATOM 656 C CA . GLY A 1 90 ? -5.978 9.155 20.188 1.00 93.94 90 GLY A CA 1
ATOM 657 C C . GLY A 1 90 ? -4.611 9.670 20.643 1.00 93.94 90 GLY A C 1
ATOM 658 O O . GLY A 1 90 ? -4.552 10.673 21.358 1.00 93.94 90 GLY A O 1
ATOM 659 N N . SER A 1 91 ? -3.505 9.045 20.242 1.00 95.69 91 SER A N 1
ATOM 660 C CA . SER A 1 91 ? -2.175 9.470 20.673 1.00 95.69 91 SER A CA 1
ATOM 661 C C . SER A 1 91 ? -1.718 10.760 19.982 1.00 95.69 91 SER A C 1
ATOM 663 O O . SER A 1 91 ? -2.001 11.014 18.807 1.00 95.69 91 SER A O 1
ATOM 665 N N . ALA A 1 92 ? -0.953 11.585 20.707 1.00 93.25 92 ALA A N 1
ATOM 666 C CA . ALA A 1 92 ? -0.286 12.749 20.119 1.00 93.25 92 ALA A CA 1
ATOM 667 C C . ALA A 1 92 ? 0.730 12.327 19.047 1.00 93.25 92 ALA A C 1
ATOM 669 O O . ALA A 1 92 ? 0.837 12.980 18.018 1.00 93.25 92 ALA A O 1
ATOM 670 N N . ALA A 1 93 ? 1.410 11.197 19.251 1.00 90.44 93 ALA A N 1
ATOM 671 C CA . ALA A 1 93 ? 2.337 10.606 18.293 1.00 90.44 93 ALA A CA 1
ATOM 672 C C . ALA A 1 93 ? 1.709 10.390 16.907 1.00 90.44 93 ALA A C 1
ATOM 674 O O . ALA A 1 93 ? 2.253 10.864 15.907 1.00 90.44 93 ALA A O 1
ATOM 675 N N . LEU A 1 94 ? 0.561 9.705 16.847 1.00 92.75 94 LEU A N 1
ATOM 676 C CA . LEU A 1 94 ? -0.124 9.437 15.585 1.00 92.75 94 LEU A CA 1
ATOM 677 C C . LEU A 1 94 ? -0.699 10.717 14.972 1.00 92.75 94 LEU A C 1
ATOM 679 O O . LEU A 1 94 ? -0.563 10.920 13.769 1.00 92.75 94 LEU A O 1
ATOM 683 N N . ARG A 1 95 ? -1.288 11.612 15.777 1.00 93.00 95 ARG A N 1
ATOM 684 C CA . ARG A 1 95 ? -1.767 12.915 15.281 1.00 93.00 95 ARG A CA 1
ATOM 685 C C . ARG A 1 95 ? -0.646 13.757 14.683 1.00 93.00 95 ARG A C 1
ATOM 687 O O . ARG A 1 95 ? -0.817 14.281 13.590 1.00 93.00 95 ARG A O 1
ATOM 694 N N . SER A 1 96 ? 0.492 13.864 15.363 1.00 87.81 96 SER A N 1
ATOM 695 C CA . SER A 1 96 ? 1.645 14.622 14.873 1.00 87.81 96 SER A CA 1
ATOM 696 C C . SER A 1 96 ? 2.237 13.991 13.618 1.00 87.81 96 SER A C 1
ATOM 698 O O . SER A 1 96 ? 2.569 14.709 12.682 1.00 87.81 96 SER A O 1
ATOM 700 N N . ALA A 1 97 ? 2.327 12.658 13.555 1.00 87.75 97 ALA A N 1
ATOM 701 C CA . ALA A 1 97 ? 2.744 11.962 12.340 1.00 87.75 97 ALA A CA 1
ATOM 702 C C . ALA A 1 97 ? 1.794 12.247 11.168 1.00 87.75 97 ALA A C 1
ATOM 704 O O . ALA A 1 97 ? 2.257 12.543 10.072 1.00 87.75 97 ALA A O 1
ATOM 705 N N . HIS A 1 98 ? 0.483 12.222 11.420 1.00 91.44 98 HIS A N 1
ATOM 706 C CA . HIS A 1 98 ? -0.540 12.526 10.425 1.00 91.44 98 HIS A CA 1
ATOM 707 C C . HIS A 1 98 ? -0.500 13.986 9.955 1.00 91.44 98 HIS A C 1
ATOM 709 O O . HIS A 1 98 ? -0.631 14.262 8.767 1.00 91.44 98 HIS A O 1
ATOM 715 N N . ALA A 1 99 ? -0.285 14.932 10.870 1.00 88.12 99 ALA A N 1
ATOM 716 C CA . ALA A 1 99 ? -0.170 16.352 10.544 1.00 88.12 99 ALA A CA 1
ATOM 717 C C . ALA A 1 99 ? 1.122 16.680 9.776 1.00 88.12 99 ALA A C 1
ATOM 719 O O . ALA A 1 99 ? 1.124 17.574 8.938 1.00 88.12 99 ALA A O 1
ATOM 720 N N . ALA A 1 100 ? 2.212 15.958 10.050 1.00 86.62 100 ALA A N 1
ATOM 721 C CA . ALA A 1 100 ? 3.507 16.162 9.403 1.00 86.62 100 ALA A CA 1
ATOM 722 C C . ALA A 1 100 ? 3.604 15.544 7.998 1.00 86.62 100 ALA A C 1
ATOM 724 O O . ALA A 1 100 ? 4.566 15.807 7.282 1.00 86.62 100 ALA A O 1
ATOM 725 N N . THR A 1 101 ? 2.642 14.708 7.607 1.00 83.50 101 THR A N 1
ATOM 726 C CA . THR A 1 101 ? 2.586 14.114 6.271 1.00 83.50 101 THR A CA 1
ATOM 727 C C . THR A 1 101 ? 1.484 14.767 5.448 1.00 83.50 101 THR A C 1
ATOM 729 O O . THR A 1 101 ? 0.440 15.124 5.979 1.00 83.50 101 THR A O 1
ATOM 732 N N . THR A 1 102 ? 1.679 14.893 4.139 1.00 83.38 102 THR A N 1
ATOM 733 C CA . THR A 1 102 ? 0.610 15.255 3.191 1.00 83.38 102 THR A CA 1
ATOM 734 C C . THR A 1 102 ? -0.239 14.051 2.794 1.00 83.38 102 THR A C 1
ATOM 736 O O . THR A 1 102 ? -1.234 14.189 2.088 1.00 83.38 102 THR A O 1
ATOM 739 N N . ARG A 1 103 ? 0.133 12.851 3.251 1.00 83.56 103 ARG A N 1
ATOM 740 C CA . ARG A 1 103 ? -0.512 11.617 2.828 1.00 83.56 103 ARG A CA 1
ATOM 741 C C . ARG A 1 103 ? -1.943 11.510 3.332 1.00 83.56 103 ARG A C 1
ATOM 743 O O . ARG A 1 103 ? -2.269 12.019 4.414 1.00 83.56 103 ARG A O 1
ATOM 750 N N . PRO A 1 104 ? -2.790 10.802 2.573 1.00 89.25 104 PRO A N 1
ATOM 751 C CA . PRO A 1 104 ? -4.185 10.668 2.927 1.00 89.25 104 PRO A CA 1
ATOM 752 C C . PRO A 1 104 ? -4.438 9.519 3.907 1.00 89.25 104 PRO A C 1
ATOM 754 O O . PRO A 1 104 ? -5.545 9.403 4.410 1.00 89.25 104 PRO A O 1
ATOM 757 N N . VAL A 1 105 ? -3.446 8.677 4.215 1.00 91.69 105 VAL A N 1
ATOM 758 C CA . VAL A 1 105 ? -3.579 7.598 5.202 1.00 91.69 105 VAL A CA 1
ATOM 759 C C . VAL A 1 105 ? -2.337 7.551 6.088 1.00 91.69 105 VAL A C 1
ATOM 761 O O . VAL A 1 105 ? -1.208 7.600 5.607 1.00 91.69 105 VAL A O 1
ATOM 764 N N . THR A 1 106 ? -2.538 7.454 7.400 1.00 92.00 106 THR A N 1
ATOM 765 C CA . THR A 1 106 ? -1.481 7.197 8.384 1.00 92.00 106 THR A CA 1
ATOM 766 C C . THR A 1 106 ? -1.915 6.048 9.275 1.00 92.00 106 THR A C 1
ATOM 768 O O . THR A 1 106 ? -2.994 6.098 9.865 1.00 92.00 106 THR A O 1
ATOM 771 N N . ILE A 1 107 ? -1.085 5.014 9.375 1.00 92.44 107 ILE A N 1
ATOM 772 C CA . ILE A 1 107 ? -1.429 3.784 10.086 1.00 92.44 107 ILE A CA 1
ATOM 773 C C . ILE A 1 107 ? -0.438 3.582 11.226 1.00 92.44 107 ILE A C 1
ATOM 775 O O . ILE A 1 107 ? 0.767 3.718 11.049 1.00 92.44 107 ILE A O 1
ATOM 779 N N . ALA A 1 108 ? -0.951 3.247 12.399 1.00 93.56 108 ALA A N 1
ATOM 780 C CA . ALA A 1 108 ? -0.180 2.771 13.532 1.00 93.56 108 ALA A CA 1
ATOM 781 C C . ALA A 1 108 ? -0.561 1.322 13.821 1.00 93.56 108 ALA A C 1
ATOM 783 O O . ALA A 1 108 ? -1.741 0.975 13.765 1.00 93.56 108 ALA A O 1
ATOM 784 N N . VAL A 1 109 ? 0.407 0.487 14.177 1.00 92.75 109 VAL A N 1
ATOM 785 C CA . VAL A 1 109 ? 0.145 -0.864 14.673 1.00 92.75 109 VAL A CA 1
ATOM 786 C C . VAL A 1 109 ? 0.863 -1.104 15.981 1.00 92.75 109 VAL A C 1
ATOM 788 O O . VAL A 1 109 ? 1.949 -0.575 16.202 1.00 92.75 109 VAL A O 1
ATOM 791 N N . THR A 1 110 ? 0.289 -1.915 16.853 1.00 93.12 110 THR A N 1
ATOM 792 C CA . THR A 1 110 ? 0.999 -2.345 18.054 1.00 93.12 110 THR A CA 1
ATOM 793 C C . THR A 1 110 ? 1.977 -3.481 17.753 1.00 93.12 110 THR A C 1
ATOM 795 O O . THR A 1 110 ? 1.837 -4.199 16.761 1.00 93.12 110 THR A O 1
ATOM 798 N N . ASP A 1 111 ? 2.989 -3.658 18.597 1.00 90.75 111 ASP A N 1
ATOM 799 C CA . ASP A 1 111 ? 3.992 -4.714 18.430 1.00 90.75 111 ASP A CA 1
ATOM 800 C C . ASP A 1 111 ? 3.388 -6.129 18.436 1.00 90.75 111 ASP A C 1
ATOM 802 O O . ASP A 1 111 ? 3.746 -6.973 17.617 1.00 90.75 111 ASP A O 1
ATOM 806 N N . GLY A 1 112 ? 2.414 -6.394 19.307 1.00 89.25 112 GLY A N 1
ATOM 807 C CA . GLY A 1 112 ? 1.643 -7.633 19.319 1.00 89.25 112 GLY A CA 1
ATOM 808 C C . GLY A 1 112 ? 0.899 -7.865 18.006 1.00 89.25 112 GLY A C 1
ATOM 809 O O . GLY A 1 112 ? 0.887 -8.990 17.504 1.00 89.25 112 GLY A O 1
ATOM 810 N N . TYR A 1 113 ? 0.347 -6.807 17.397 1.00 87.94 113 TYR A N 1
ATOM 811 C CA . TYR A 1 113 ? -0.242 -6.904 16.062 1.00 87.94 113 TYR A CA 1
ATOM 812 C C . TYR A 1 113 ? 0.815 -7.247 15.003 1.00 87.94 113 TYR A C 1
ATOM 814 O O . TYR A 1 113 ? 0.595 -8.176 14.228 1.00 87.94 113 TYR A O 1
ATOM 822 N N . ALA A 1 114 ? 1.954 -6.546 14.992 1.00 86.94 114 ALA A N 1
ATOM 823 C CA . ALA A 1 114 ? 3.037 -6.748 14.024 1.00 86.94 114 ALA A CA 1
ATOM 824 C C . ALA A 1 114 ? 3.688 -8.140 14.125 1.00 86.94 114 ALA A C 1
ATOM 826 O O . ALA A 1 114 ? 4.070 -8.721 13.115 1.00 86.94 114 ALA A O 1
ATOM 827 N N . ARG A 1 115 ? 3.783 -8.716 15.330 1.00 86.00 115 ARG A N 1
ATOM 828 C CA . ARG A 1 115 ? 4.284 -10.088 15.527 1.00 86.00 115 ARG A CA 1
ATOM 829 C C . ARG A 1 115 ? 3.311 -11.147 15.023 1.00 86.00 115 ARG A C 1
ATOM 831 O O . ARG A 1 115 ? 3.741 -12.155 14.475 1.00 86.00 115 ARG A O 1
ATOM 838 N N . ALA A 1 116 ? 2.012 -10.926 15.214 1.00 83.19 116 ALA A N 1
ATOM 839 C CA . ALA A 1 116 ? 0.984 -11.829 14.707 1.00 83.19 116 ALA A CA 1
ATOM 840 C C . ALA A 1 116 ? 0.802 -11.712 13.180 1.00 83.19 116 ALA A C 1
ATOM 842 O O . ALA A 1 116 ? 0.387 -12.677 12.542 1.00 83.19 116 ALA A O 1
ATOM 843 N N . HIS A 1 117 ? 1.136 -10.553 12.605 1.00 77.56 117 HIS A N 1
ATOM 844 C CA . HIS A 1 117 ? 1.011 -10.246 11.178 1.00 77.56 117 HIS A CA 1
ATOM 845 C C . HIS A 1 117 ? 2.317 -9.616 10.697 1.00 77.56 117 HIS A C 1
ATOM 847 O O . HIS A 1 117 ? 2.409 -8.384 10.684 1.00 77.56 117 HIS A O 1
ATOM 853 N N . PRO A 1 118 ? 3.326 -10.442 10.352 1.00 73.00 118 PRO A N 1
ATOM 854 C CA . PRO A 1 118 ? 4.637 -9.958 9.953 1.00 73.00 118 PRO A CA 1
ATOM 855 C C . PRO A 1 118 ? 4.495 -8.919 8.850 1.00 73.00 118 PRO A C 1
ATOM 857 O O . PRO A 1 118 ? 4.008 -9.207 7.758 1.00 73.00 118 PRO A O 1
ATOM 860 N N . LEU A 1 119 ? 4.879 -7.691 9.173 1.00 69.50 119 LEU A N 1
ATOM 861 C CA . LEU A 1 119 ? 4.918 -6.614 8.205 1.00 69.50 119 LEU A CA 1
ATOM 862 C C . LEU A 1 119 ? 6.187 -6.784 7.379 1.00 69.50 119 LEU A C 1
ATOM 864 O O . LEU A 1 119 ? 7.286 -6.812 7.933 1.00 69.50 119 LEU A O 1
ATOM 868 N N . THR A 1 120 ? 6.046 -6.888 6.064 1.00 62.59 120 THR A N 1
ATOM 869 C CA . THR A 1 120 ? 7.181 -6.775 5.144 1.00 62.59 120 THR A CA 1
ATOM 870 C C . THR A 1 120 ? 7.760 -5.355 5.213 1.00 62.59 120 THR A C 1
ATOM 872 O O . THR A 1 120 ? 7.024 -4.406 5.471 1.00 62.59 120 THR A O 1
ATOM 875 N N . ASP A 1 121 ? 9.070 -5.210 4.996 1.00 62.78 121 ASP A N 1
ATOM 876 C CA . ASP A 1 121 ? 9.820 -3.940 5.050 1.00 62.78 121 ASP A CA 1
ATOM 877 C C . ASP A 1 121 ? 9.877 -3.248 6.430 1.00 62.78 121 ASP A C 1
ATOM 879 O O . ASP A 1 121 ? 9.410 -2.125 6.618 1.00 62.78 121 ASP A O 1
ATOM 883 N N . HIS A 1 122 ? 10.537 -3.885 7.406 1.00 57.41 122 HIS A N 1
ATOM 884 C CA . HIS A 1 122 ? 10.784 -3.306 8.738 1.00 57.41 122 HIS A CA 1
ATOM 885 C C . HIS A 1 122 ? 11.427 -1.907 8.714 1.00 57.41 122 HIS A C 1
ATOM 887 O O . HIS A 1 122 ? 11.117 -1.086 9.578 1.00 57.41 122 HIS A O 1
ATOM 893 N N . ASP A 1 123 ? 12.261 -1.620 7.713 1.00 52.97 123 ASP A N 1
ATOM 894 C CA . ASP A 1 123 ? 12.961 -0.337 7.560 1.00 52.97 123 ASP A CA 1
ATOM 895 C C . ASP A 1 123 ? 12.013 0.839 7.267 1.00 52.97 123 ASP A C 1
ATOM 897 O O . ASP A 1 123 ? 12.375 2.002 7.449 1.00 52.97 123 ASP A O 1
ATOM 901 N N . ARG A 1 124 ? 10.772 0.552 6.854 1.00 67.12 124 ARG A N 1
ATOM 902 C CA . ARG A 1 124 ? 9.729 1.548 6.570 1.00 67.12 124 ARG A CA 1
ATOM 903 C C . ARG A 1 124 ? 8.845 1.844 7.782 1.00 67.12 124 ARG A C 1
ATOM 905 O O . ARG A 1 124 ? 7.857 2.569 7.671 1.00 67.12 124 ARG A O 1
ATOM 912 N N . HIS A 1 125 ? 9.173 1.306 8.955 1.00 80.94 125 HIS A N 1
ATOM 913 C CA . HIS A 1 125 ? 8.380 1.500 10.164 1.00 80.94 125 HIS A CA 1
ATOM 914 C C . HIS A 1 125 ? 9.116 2.368 11.179 1.00 80.94 125 HIS A C 1
ATOM 916 O O . HIS A 1 125 ? 10.251 2.097 11.566 1.00 80.94 125 HIS A O 1
ATOM 922 N N . ARG A 1 126 ? 8.440 3.408 11.678 1.00 85.81 126 ARG A N 1
ATOM 923 C CA . ARG A 1 126 ? 8.969 4.235 12.768 1.00 85.81 126 ARG A CA 1
ATOM 924 C C . ARG A 1 126 ? 8.381 3.780 14.093 1.00 85.81 126 ARG A C 1
ATOM 926 O O . ARG A 1 126 ? 7.181 3.930 14.319 1.00 85.81 126 ARG A O 1
ATOM 933 N N . LEU A 1 127 ? 9.226 3.292 14.993 1.00 89.12 127 LEU A N 1
ATOM 934 C CA . LEU A 1 127 ? 8.813 2.947 16.350 1.00 89.12 127 LEU A CA 1
ATOM 935 C C . LEU A 1 127 ? 8.538 4.214 17.170 1.00 89.12 127 LEU A C 1
ATOM 937 O O . LEU A 1 127 ? 9.351 5.138 17.212 1.00 89.12 127 LEU A O 1
ATOM 941 N N . VAL A 1 128 ? 7.386 4.257 17.835 1.00 90.75 128 VAL A N 1
ATOM 942 C CA . VAL A 1 128 ? 6.963 5.353 18.706 1.00 90.75 128 VAL A CA 1
ATOM 943 C C . VAL A 1 128 ? 6.390 4.802 20.009 1.00 90.75 128 VAL A C 1
ATOM 945 O O . VAL A 1 128 ? 5.772 3.739 20.057 1.00 90.75 128 VAL A O 1
ATOM 948 N N . ARG A 1 129 ? 6.612 5.538 21.100 1.00 92.38 129 ARG A N 1
ATOM 949 C CA . ARG A 1 129 ? 6.009 5.257 22.403 1.00 92.38 129 ARG A CA 1
ATOM 950 C C . ARG A 1 129 ? 4.696 6.019 22.533 1.00 92.38 129 ARG A C 1
ATOM 952 O O . ARG A 1 129 ? 4.668 7.236 22.359 1.00 92.38 129 ARG A O 1
ATOM 959 N N . VAL A 1 130 ? 3.626 5.297 22.847 1.00 93.00 130 VAL A N 1
ATOM 960 C CA . VAL A 1 130 ? 2.315 5.869 23.162 1.00 93.00 130 VAL A CA 1
ATOM 961 C C . VAL A 1 130 ? 2.082 5.695 24.666 1.00 93.00 130 VAL A C 1
ATOM 963 O O . VAL A 1 130 ? 2.228 4.573 25.151 1.00 93.00 130 VAL A O 1
ATOM 966 N N . PRO A 1 131 ? 1.768 6.769 25.417 1.00 91.38 131 PRO A N 1
ATOM 967 C CA . PRO A 1 131 ? 1.382 6.648 26.821 1.00 91.38 131 PRO A CA 1
ATOM 968 C C . PRO A 1 131 ? 0.234 5.649 26.993 1.00 91.38 131 PRO A C 1
ATOM 970 O O . PRO A 1 131 ? -0.631 5.556 26.127 1.00 91.38 131 PRO A O 1
ATOM 973 N N . ASP A 1 132 ? 0.251 4.895 28.090 1.00 88.62 132 ASP A N 1
ATOM 974 C CA . ASP A 1 132 ? -0.790 3.916 28.446 1.00 88.62 132 ASP A CA 1
ATOM 975 C C . ASP A 1 132 ? -0.920 2.705 27.501 1.00 88.62 132 ASP A C 1
ATOM 977 O O . ASP A 1 132 ? -1.772 1.840 27.702 1.00 88.62 132 ASP A O 1
ATOM 981 N N . VAL A 1 133 ? -0.031 2.585 26.509 1.00 92.38 133 VAL A N 1
ATOM 982 C CA . VAL A 1 133 ? 0.121 1.383 25.683 1.00 92.38 133 VAL A CA 1
ATOM 983 C C . VAL A 1 133 ? 1.401 0.663 26.125 1.00 92.38 133 VAL A C 1
ATOM 985 O O . VAL A 1 133 ? 2.494 1.219 25.983 1.00 92.38 133 VAL A O 1
ATOM 988 N N . PRO A 1 134 ? 1.308 -0.559 26.685 1.00 90.06 134 PRO A N 1
ATOM 989 C CA . PRO A 1 134 ? 2.456 -1.238 27.294 1.00 90.06 134 PRO A CA 1
ATOM 990 C C . PRO A 1 134 ? 3.500 -1.692 26.265 1.00 90.06 134 PRO A C 1
ATOM 992 O O . PRO A 1 134 ? 4.672 -1.877 26.594 1.00 90.06 134 PRO A O 1
ATOM 995 N N . GLU A 1 135 ? 3.084 -1.867 25.014 1.00 91.81 135 GLU A N 1
ATOM 996 C CA . GLU A 1 135 ? 3.932 -2.328 23.924 1.00 91.81 135 GLU A CA 1
ATOM 997 C C . GLU A 1 135 ? 4.337 -1.197 22.965 1.00 91.81 135 GLU A C 1
ATOM 999 O O . GLU A 1 135 ? 3.676 -0.157 22.899 1.00 91.81 135 GLU A O 1
ATOM 1004 N N . PRO A 1 136 ? 5.445 -1.355 22.220 1.00 92.25 136 PRO A N 1
ATOM 1005 C CA . PRO A 1 136 ? 5.804 -0.410 21.173 1.00 92.25 136 PRO A CA 1
ATOM 1006 C C . PRO A 1 136 ? 4.705 -0.270 20.116 1.00 92.25 136 PRO A C 1
ATOM 1008 O O . PRO A 1 136 ? 3.999 -1.228 19.795 1.00 92.25 136 PRO A O 1
ATOM 1011 N N . VAL A 1 137 ? 4.598 0.929 19.545 1.00 91.88 137 VAL A N 1
ATOM 1012 C CA . VAL A 1 137 ? 3.705 1.212 18.424 1.00 91.88 137 VAL A CA 1
ATOM 1013 C C . VAL A 1 137 ? 4.551 1.535 17.206 1.00 91.88 137 VAL A C 1
ATOM 1015 O O . VAL A 1 137 ? 5.402 2.420 17.236 1.00 91.88 137 VAL A O 1
ATOM 1018 N N . TRP A 1 138 ? 4.306 0.825 16.121 1.00 92.00 138 TRP A N 1
ATOM 1019 C CA . TRP A 1 138 ? 4.953 1.016 14.839 1.00 92.00 138 TRP A CA 1
ATOM 1020 C C . TRP A 1 138 ? 4.072 1.913 13.977 1.00 92.00 138 TRP A C 1
ATOM 1022 O O . TRP A 1 138 ? 2.941 1.559 13.649 1.00 92.00 138 TRP A O 1
ATOM 1032 N N . LEU A 1 139 ? 4.567 3.092 13.616 1.00 89.44 139 LEU A N 1
ATOM 1033 C CA . LEU A 1 139 ? 3.949 3.895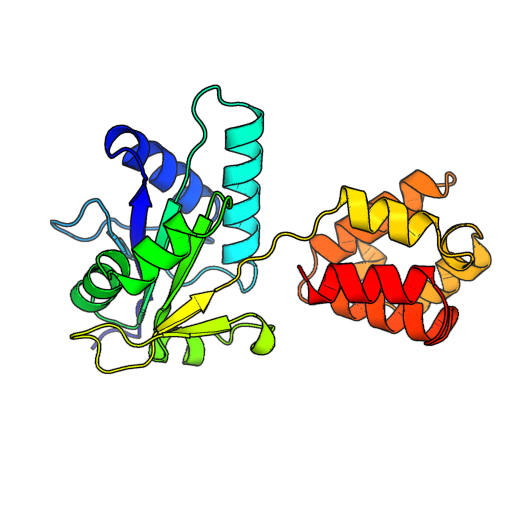 12.570 1.00 89.44 139 LEU A CA 1
ATOM 1034 C C . LEU A 1 139 ? 4.342 3.299 11.226 1.00 89.44 139 LEU A C 1
ATOM 1036 O O . LEU A 1 139 ? 5.529 3.273 10.889 1.00 89.44 139 LEU A O 1
ATOM 1040 N N . LEU A 1 140 ? 3.345 2.822 10.487 1.00 85.81 140 LEU A N 1
ATOM 1041 C CA . LEU A 1 140 ? 3.549 2.310 9.148 1.00 85.81 140 LEU A CA 1
ATOM 1042 C C . LEU A 1 140 ? 3.655 3.478 8.193 1.00 85.81 140 LEU A C 1
ATOM 1044 O O . LEU A 1 140 ? 2.704 4.246 8.007 1.00 85.81 140 LEU A O 1
ATOM 1048 N N . ASP A 1 141 ? 4.809 3.571 7.555 1.00 70.19 141 ASP A N 1
ATOM 1049 C CA . ASP A 1 141 ? 4.951 4.372 6.366 1.00 70.19 141 ASP A CA 1
ATOM 1050 C C . ASP A 1 141 ? 4.400 3.535 5.201 1.00 70.19 141 ASP A C 1
ATOM 1052 O O . ASP A 1 141 ? 5.121 2.815 4.519 1.00 70.19 141 ASP A O 1
ATOM 1056 N N . ALA A 1 142 ? 3.074 3.543 5.032 1.00 57.25 142 ALA A N 1
ATOM 1057 C CA . ALA A 1 142 ? 2.409 2.910 3.896 1.00 57.25 142 ALA A CA 1
ATOM 1058 C C . ALA A 1 142 ? 2.683 3.761 2.654 1.00 57.25 142 ALA A C 1
ATOM 1060 O O . ALA A 1 142 ? 1.882 4.606 2.250 1.00 57.25 142 ALA A O 1
ATOM 1061 N N . ARG A 1 143 ? 3.897 3.642 2.134 1.00 64.31 143 ARG A N 1
ATOM 1062 C CA . ARG A 1 143 ? 4.339 4.367 0.957 1.00 64.31 143 ARG A CA 1
ATOM 1063 C C . ARG A 1 143 ? 3.726 3.672 -0.257 1.00 64.31 143 ARG A C 1
ATOM 1065 O O . ARG A 1 143 ? 4.029 2.512 -0.522 1.00 64.31 143 ARG A O 1
ATOM 1072 N N . VAL A 1 144 ? 2.800 4.350 -0.936 1.00 61.50 144 VAL A N 1
ATOM 1073 C CA . VAL A 1 144 ? 2.435 3.966 -2.302 1.00 61.50 144 VAL A CA 1
ATOM 1074 C C . VAL A 1 144 ? 3.543 4.539 -3.175 1.00 61.50 144 VAL A C 1
ATOM 1076 O O . VAL A 1 144 ? 3.767 5.749 -3.095 1.00 61.50 144 VAL A O 1
ATOM 1079 N N . PRO A 1 145 ? 4.263 3.700 -3.928 1.00 71.88 145 PRO A N 1
ATOM 1080 C CA . PRO A 1 145 ? 5.309 4.189 -4.801 1.00 71.88 145 PRO A CA 1
ATOM 1081 C C . PRO A 1 145 ? 4.732 5.176 -5.817 1.00 71.88 145 PRO A C 1
ATOM 1083 O O . PRO A 1 145 ? 3.611 4.969 -6.295 1.00 71.88 145 PRO A O 1
ATOM 1086 N N . ASP A 1 146 ? 5.476 6.221 -6.170 1.00 81.00 146 ASP A N 1
ATOM 1087 C CA . ASP A 1 146 ? 5.086 7.117 -7.256 1.00 81.00 146 ASP A CA 1
ATOM 1088 C C . ASP A 1 146 ? 5.239 6.349 -8.574 1.00 81.00 146 ASP A C 1
ATOM 1090 O O . ASP A 1 146 ? 6.315 6.267 -9.171 1.00 81.00 146 ASP A O 1
ATOM 1094 N N . ALA A 1 147 ? 4.148 5.711 -9.001 1.00 86.62 147 ALA A N 1
ATOM 1095 C CA . ALA A 1 147 ? 4.135 4.857 -10.179 1.00 86.62 147 ALA A CA 1
ATOM 1096 C C . ALA A 1 147 ? 4.510 5.630 -11.454 1.00 86.62 147 ALA A C 1
ATOM 1098 O O . ALA A 1 147 ? 5.122 5.050 -12.349 1.00 86.62 147 ALA A O 1
ATOM 1099 N N . GLU A 1 148 ? 4.195 6.926 -11.537 1.00 88.31 148 GLU A N 1
ATOM 1100 C CA . GLU A 1 148 ? 4.577 7.773 -12.668 1.00 88.31 148 GLU A CA 1
ATOM 1101 C C . GLU A 1 148 ? 6.088 8.035 -12.655 1.00 88.31 148 GLU A C 1
ATOM 1103 O O . GLU A 1 148 ? 6.775 7.806 -13.658 1.00 88.31 148 GLU A O 1
ATOM 1108 N N . ALA A 1 149 ? 6.643 8.433 -11.507 1.00 89.06 149 ALA A N 1
ATOM 1109 C CA . ALA A 1 149 ? 8.081 8.639 -11.365 1.00 89.06 149 ALA A CA 1
ATOM 1110 C C . ALA A 1 149 ? 8.876 7.345 -11.598 1.00 89.06 149 ALA A C 1
ATOM 1112 O O . ALA A 1 149 ? 9.907 7.376 -12.281 1.00 89.06 149 ALA A O 1
ATOM 1113 N N . LEU A 1 150 ? 8.392 6.210 -11.083 1.00 94.00 150 LEU A N 1
ATOM 1114 C CA . LEU A 1 150 ? 8.976 4.890 -11.316 1.00 94.00 150 LEU A CA 1
ATOM 1115 C C . LEU A 1 150 ? 8.887 4.486 -12.781 1.00 94.00 150 LEU A C 1
ATOM 1117 O O . LEU A 1 150 ? 9.888 4.043 -13.335 1.00 94.00 150 LEU A O 1
ATOM 1121 N N . PHE A 1 151 ? 7.742 4.678 -13.438 1.00 96.00 151 PHE A N 1
ATOM 1122 C CA . PHE A 1 151 ? 7.597 4.406 -14.865 1.00 96.00 151 PHE A CA 1
ATOM 1123 C C . PHE A 1 151 ? 8.618 5.198 -15.688 1.00 96.00 151 PHE A C 1
ATOM 1125 O O . PHE A 1 151 ? 9.330 4.626 -16.515 1.00 96.00 151 PHE A O 1
ATOM 1132 N N . HIS A 1 152 ? 8.761 6.498 -15.430 1.00 95.69 152 HIS A N 1
ATOM 1133 C CA . HIS A 1 152 ? 9.750 7.322 -16.122 1.00 95.69 152 HIS A CA 1
ATOM 1134 C C . HIS A 1 152 ? 11.190 6.895 -15.830 1.00 95.69 152 HIS A C 1
ATOM 1136 O O . HIS A 1 152 ? 12.030 6.931 -16.733 1.00 95.69 152 HIS A O 1
ATOM 1142 N N . ALA A 1 153 ? 11.485 6.473 -14.600 1.00 95.69 153 ALA A N 1
ATOM 1143 C CA . ALA A 1 153 ? 12.795 5.945 -14.244 1.00 95.69 153 ALA A CA 1
ATOM 1144 C C . ALA A 1 153 ? 13.082 4.606 -14.949 1.00 95.69 153 ALA A C 1
ATOM 1146 O O . ALA A 1 153 ? 14.164 4.437 -15.508 1.00 95.69 153 ALA A O 1
ATOM 1147 N N . LEU A 1 154 ? 12.099 3.704 -15.026 1.00 97.12 154 LEU A N 1
ATOM 1148 C CA . LEU A 1 154 ? 12.189 2.449 -15.777 1.00 97.12 154 LEU A CA 1
ATOM 1149 C C . LEU A 1 154 ? 12.399 2.711 -17.270 1.00 97.12 154 LEU A C 1
ATOM 1151 O O . LEU A 1 154 ? 13.293 2.135 -17.876 1.00 97.12 154 LEU A O 1
ATOM 1155 N N . MET A 1 155 ? 11.657 3.642 -17.869 1.00 97.69 155 MET A N 1
ATOM 1156 C CA . MET A 1 155 ? 11.824 4.012 -19.281 1.00 97.69 155 MET A CA 1
ATOM 1157 C C . MET A 1 155 ? 13.166 4.697 -19.587 1.00 97.69 155 MET A C 1
ATOM 1159 O O . MET A 1 155 ? 13.542 4.837 -20.758 1.00 97.69 155 MET A O 1
ATOM 1163 N N . ALA A 1 156 ? 13.906 5.139 -18.568 1.00 96.69 156 ALA A N 1
ATOM 1164 C CA . ALA A 1 156 ? 15.264 5.652 -18.724 1.00 96.69 156 ALA A CA 1
ATOM 1165 C C . ALA A 1 156 ? 16.326 4.537 -18.777 1.00 96.69 156 ALA A C 1
ATOM 1167 O O . ALA A 1 156 ? 17.441 4.804 -19.225 1.00 96.69 156 ALA A O 1
ATOM 1168 N N . LEU A 1 157 ? 15.989 3.305 -18.382 1.00 96.69 157 LEU A N 1
ATOM 1169 C CA . LEU A 1 157 ? 16.894 2.158 -18.428 1.00 96.69 157 LEU A CA 1
ATOM 1170 C C . LEU A 1 157 ? 17.056 1.614 -19.861 1.00 96.69 157 LEU A C 1
ATOM 1172 O O . LEU A 1 157 ? 16.053 1.332 -20.530 1.00 96.69 157 LEU A O 1
ATOM 1176 N N . PRO A 1 158 ? 18.293 1.412 -20.352 1.00 95.06 158 PRO A N 1
ATOM 1177 C CA . PRO A 1 158 ? 18.542 0.780 -21.646 1.00 95.06 158 PRO A CA 1
ATOM 1178 C C . PRO A 1 158 ? 17.887 -0.600 -21.805 1.00 95.06 158 PRO A C 1
ATOM 1180 O O . PRO A 1 158 ? 17.338 -0.889 -22.874 1.00 95.06 158 PRO A O 1
ATOM 1183 N N . SER A 1 159 ? 17.897 -1.432 -20.760 1.00 96.31 159 SER A N 1
ATOM 1184 C CA . SER A 1 159 ? 17.305 -2.775 -20.764 1.00 96.31 159 SER A CA 1
ATOM 1185 C C . SER A 1 159 ? 15.790 -2.755 -20.922 1.00 96.31 159 SER A C 1
ATOM 1187 O O . SER A 1 159 ? 15.231 -3.676 -21.507 1.00 96.31 159 SER A O 1
ATOM 1189 N N . MET A 1 160 ? 15.119 -1.686 -20.486 1.00 97.56 160 MET A N 1
ATOM 1190 C CA . MET A 1 160 ? 13.669 -1.541 -20.627 1.00 97.56 160 MET A CA 1
ATOM 1191 C C . MET A 1 160 ? 13.246 -1.117 -22.038 1.00 97.56 160 MET A C 1
ATOM 1193 O O . MET A 1 160 ? 12.124 -1.385 -22.469 1.00 97.56 160 MET A O 1
ATOM 1197 N N . ARG A 1 161 ? 14.151 -0.516 -22.815 1.00 95.25 161 ARG A N 1
ATOM 1198 C CA . ARG A 1 161 ? 13.856 -0.054 -24.183 1.00 95.25 161 ARG A CA 1
ATOM 1199 C C . ARG A 1 161 ? 13.967 -1.155 -25.230 1.00 95.25 161 ARG A C 1
ATOM 1201 O O . ARG A 1 161 ? 13.297 -1.097 -26.257 1.00 95.25 161 ARG A O 1
ATOM 1208 N N . ARG A 1 162 ? 14.799 -2.170 -24.988 1.00 95.19 162 ARG A N 1
ATOM 1209 C CA . ARG A 1 162 ? 15.033 -3.273 -25.931 1.00 95.19 162 ARG A CA 1
ATOM 1210 C C . ARG A 1 162 ? 14.259 -4.515 -25.524 1.00 95.19 162 ARG A C 1
ATOM 1212 O O . ARG A 1 162 ? 14.275 -4.894 -24.361 1.00 95.19 162 ARG A O 1
ATOM 1219 N N . GLU A 1 163 ? 13.610 -5.159 -26.489 1.00 96.06 163 GLU A N 1
ATOM 1220 C CA . GLU A 1 163 ? 12.794 -6.349 -26.227 1.00 96.06 163 GLU A CA 1
ATOM 1221 C C . GLU A 1 163 ? 13.607 -7.507 -25.645 1.00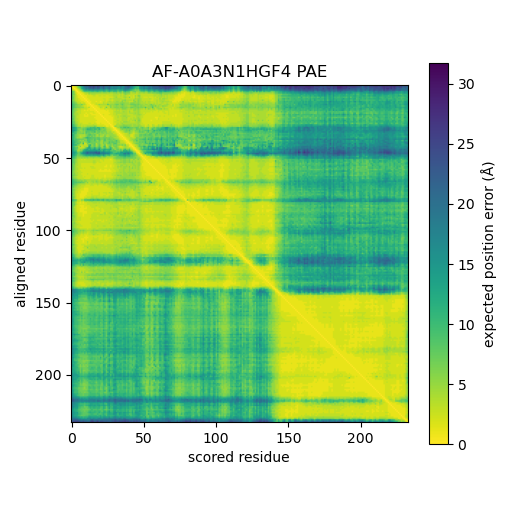 96.06 163 GLU A C 1
ATOM 1223 O O . GLU A 1 163 ? 13.223 -8.045 -24.609 1.00 96.06 163 GLU A O 1
ATOM 1228 N N . ASP A 1 164 ? 14.763 -7.822 -26.233 1.00 96.88 164 ASP A N 1
ATOM 1229 C CA . ASP A 1 164 ? 15.621 -8.909 -25.749 1.00 96.88 164 ASP A CA 1
ATOM 1230 C C . ASP A 1 164 ? 16.093 -8.668 -24.308 1.00 96.88 164 ASP A C 1
ATOM 1232 O O . ASP A 1 164 ? 16.075 -9.571 -23.476 1.00 96.88 164 ASP A O 1
ATOM 1236 N N . SER A 1 165 ? 16.460 -7.427 -23.976 1.00 96.50 165 SER A N 1
ATOM 1237 C CA . SER A 1 165 ? 16.898 -7.063 -22.626 1.00 96.50 165 SER A CA 1
ATOM 1238 C C . SER A 1 165 ? 15.745 -7.041 -21.618 1.00 96.50 165 SER A C 1
ATOM 1240 O O . SER A 1 165 ? 15.916 -7.513 -20.496 1.00 96.50 165 SER A O 1
ATOM 1242 N N . ARG A 1 166 ? 14.550 -6.571 -22.008 1.00 97.56 166 ARG A N 1
ATOM 1243 C CA . ARG A 1 166 ? 13.343 -6.684 -21.171 1.00 97.56 166 ARG A CA 1
ATOM 1244 C C . ARG A 1 166 ? 13.016 -8.134 -20.870 1.00 97.56 166 ARG A C 1
ATOM 1246 O O . ARG A 1 166 ? 12.632 -8.448 -19.749 1.00 97.56 166 ARG A O 1
ATOM 1253 N N . ARG A 1 167 ? 13.167 -9.012 -21.861 1.00 97.25 167 ARG A N 1
ATOM 1254 C CA . ARG A 1 167 ? 12.924 -10.441 -21.690 1.00 97.25 167 ARG A CA 1
ATOM 1255 C C . ARG A 1 167 ? 13.858 -11.047 -20.647 1.00 97.25 167 ARG A C 1
ATOM 1257 O O . ARG A 1 167 ? 13.371 -11.777 -19.799 1.00 97.25 167 ARG A O 1
ATOM 1264 N N . LEU A 1 168 ? 15.136 -10.658 -20.624 1.00 97.69 168 LEU A N 1
ATOM 1265 C CA . LEU A 1 168 ? 16.060 -11.073 -19.558 1.00 97.69 168 LEU A CA 1
ATOM 1266 C C . LEU A 1 168 ? 15.585 -10.633 -18.167 1.00 97.69 168 LEU A C 1
ATOM 1268 O O . LEU A 1 168 ? 15.668 -11.408 -17.221 1.00 97.69 168 LEU A O 1
ATOM 1272 N N . VAL A 1 169 ? 15.058 -9.413 -18.033 1.00 97.94 169 VAL A N 1
ATOM 1273 C CA . VAL A 1 169 ? 14.492 -8.942 -16.757 1.00 97.94 169 VAL A CA 1
ATOM 1274 C C . VAL A 1 169 ? 13.268 -9.767 -16.364 1.00 97.94 169 VAL A C 1
ATOM 1276 O O . VAL A 1 169 ? 13.156 -10.164 -15.208 1.00 97.94 169 VAL A O 1
ATOM 1279 N N . LEU A 1 170 ? 12.377 -10.073 -17.313 1.00 98.06 170 LEU A N 1
ATOM 1280 C CA . LEU A 1 170 ? 11.231 -10.952 -17.067 1.00 98.06 170 LEU A CA 1
ATOM 1281 C C . LEU A 1 170 ? 11.673 -12.361 -16.656 1.00 98.06 170 LEU A C 1
ATOM 1283 O O . LEU A 1 170 ? 11.123 -12.900 -15.705 1.00 98.06 170 LEU A O 1
ATOM 1287 N N . ASP A 1 171 ? 12.688 -12.934 -17.300 1.00 98.19 171 ASP A N 1
ATOM 1288 C CA . ASP A 1 171 ? 13.197 -14.276 -16.987 1.00 98.19 171 ASP A CA 1
ATOM 1289 C C . ASP A 1 171 ? 13.799 -14.372 -15.566 1.00 98.19 171 ASP A C 1
ATOM 1291 O O . ASP A 1 171 ? 13.885 -15.462 -15.000 1.00 98.19 171 ASP A O 1
ATOM 1295 N N . LEU A 1 172 ? 14.186 -13.237 -14.970 1.00 98.12 172 LEU A N 1
ATOM 1296 C CA . LEU A 1 172 ? 14.691 -13.138 -13.596 1.00 98.12 172 LEU A CA 1
ATOM 1297 C C . LEU A 1 172 ? 13.594 -12.881 -12.550 1.00 98.12 172 LEU A C 1
ATOM 1299 O O . LEU A 1 172 ? 13.857 -12.977 -11.348 1.00 98.12 172 LEU A O 1
ATOM 1303 N N . LEU A 1 173 ? 12.374 -12.540 -12.969 1.00 98.12 173 LEU A N 1
ATOM 1304 C CA . LEU A 1 173 ? 11.263 -12.300 -12.052 1.00 98.12 173 LEU A CA 1
ATOM 1305 C C . LEU A 1 173 ? 10.609 -13.614 -11.593 1.00 98.12 173 LEU A C 1
ATOM 1307 O O . LEU A 1 173 ? 10.586 -14.602 -12.329 1.00 98.12 173 LEU A O 1
ATOM 1311 N N . PRO A 1 174 ? 9.998 -13.633 -10.392 1.00 97.44 174 PRO A N 1
ATOM 1312 C CA . PRO A 1 174 ? 9.175 -14.749 -9.950 1.00 97.44 174 PRO A CA 1
ATOM 1313 C C . PRO A 1 174 ? 8.107 -15.127 -10.994 1.00 97.44 174 PRO A C 1
ATOM 1315 O O . PRO A 1 174 ? 7.407 -14.232 -11.482 1.00 97.44 174 PRO A O 1
ATOM 1318 N N . PRO A 1 175 ? 7.884 -16.429 -11.272 1.00 97.25 175 PRO A N 1
ATOM 1319 C CA . PRO A 1 175 ? 6.883 -16.879 -12.245 1.00 97.25 175 PRO A CA 1
ATOM 1320 C C . PRO A 1 175 ? 5.467 -16.343 -11.987 1.00 97.25 175 PRO A C 1
ATOM 1322 O O . PRO A 1 175 ? 4.691 -16.132 -12.914 1.00 97.25 175 PRO A O 1
ATOM 1325 N N . ALA A 1 176 ? 5.132 -16.098 -10.717 1.00 94.19 176 ALA A N 1
ATOM 1326 C CA . ALA A 1 176 ? 3.850 -15.526 -10.317 1.00 94.19 176 ALA A CA 1
ATOM 1327 C C . ALA A 1 176 ? 3.658 -14.071 -10.787 1.00 94.19 176 ALA A C 1
ATOM 1329 O O . ALA A 1 176 ? 2.528 -13.663 -11.028 1.00 94.19 176 ALA A O 1
ATOM 1330 N N . ILE A 1 177 ? 4.742 -13.303 -10.947 1.00 96.19 177 ILE A N 1
ATOM 1331 C CA . ILE A 1 177 ? 4.705 -11.935 -11.481 1.00 96.19 177 ILE A CA 1
ATOM 1332 C C . ILE A 1 177 ? 4.696 -11.978 -13.004 1.00 96.19 177 ILE A C 1
ATOM 1334 O O . ILE A 1 177 ? 3.863 -11.328 -13.625 1.00 96.19 177 ILE A O 1
ATOM 1338 N N . THR A 1 178 ? 5.590 -12.762 -13.613 1.00 97.44 178 THR A N 1
ATOM 1339 C CA . THR A 1 178 ? 5.740 -12.804 -15.078 1.00 97.44 178 THR A CA 1
ATOM 1340 C C . THR A 1 178 ? 4.466 -13.251 -15.781 1.00 97.44 178 THR A C 1
ATOM 1342 O O . THR A 1 178 ? 4.112 -12.682 -16.809 1.00 97.44 178 THR A O 1
ATOM 1345 N N . ALA A 1 179 ? 3.727 -14.199 -15.197 1.00 96.88 179 ALA A N 1
ATOM 1346 C CA . ALA A 1 179 ? 2.438 -14.653 -15.714 1.00 96.88 179 ALA A CA 1
ATOM 1347 C C . ALA A 1 179 ? 1.353 -13.557 -15.740 1.00 96.88 179 ALA A C 1
ATOM 1349 O O . ALA A 1 179 ? 0.367 -13.701 -16.461 1.00 96.88 179 ALA A O 1
ATOM 1350 N N . LEU A 1 180 ? 1.518 -12.481 -14.962 1.00 96.38 180 LEU A N 1
ATOM 1351 C CA . LEU A 1 180 ? 0.593 -11.348 -14.903 1.00 96.38 180 LEU A CA 1
ATOM 1352 C C . LEU A 1 180 ? 0.979 -10.210 -15.855 1.00 96.38 180 LEU A C 1
ATOM 1354 O O . LEU A 1 180 ? 0.152 -9.333 -16.085 1.00 96.38 180 LEU A O 1
ATOM 1358 N N . VAL A 1 181 ? 2.200 -10.203 -16.406 1.00 97.62 181 VAL A N 1
ATOM 1359 C CA . VAL A 1 181 ? 2.682 -9.121 -17.279 1.00 97.62 181 VAL A CA 1
ATOM 1360 C C . VAL A 1 181 ? 2.056 -9.256 -18.672 1.00 97.62 181 VAL A C 1
ATOM 1362 O O . VAL A 1 181 ? 2.364 -10.211 -19.391 1.00 97.62 181 VAL A O 1
ATOM 1365 N N . PRO A 1 182 ? 1.212 -8.306 -19.114 1.00 94.50 182 PRO A N 1
ATOM 1366 C CA . PRO A 1 182 ? 0.646 -8.351 -20.454 1.00 94.50 182 PRO A CA 1
ATOM 1367 C C . PRO A 1 182 ? 1.733 -8.102 -21.503 1.00 94.50 182 PRO A C 1
ATOM 1369 O O . PRO A 1 182 ? 2.482 -7.125 -21.429 1.00 94.50 182 PRO A O 1
ATOM 1372 N N . HIS A 1 183 ? 1.803 -8.961 -22.520 1.00 94.81 183 HIS A N 1
ATOM 1373 C CA . HIS A 1 183 ? 2.722 -8.736 -23.628 1.00 94.81 183 HIS A CA 1
ATOM 1374 C C . HIS A 1 183 ? 2.206 -7.606 -24.527 1.00 94.81 183 HIS A C 1
ATOM 1376 O O . HIS A 1 183 ? 1.133 -7.709 -25.126 1.00 94.81 183 HIS A O 1
ATOM 1382 N N . HIS A 1 184 ? 3.011 -6.552 -24.667 1.00 94.69 184 HIS A N 1
ATOM 1383 C CA . HIS A 1 184 ? 2.763 -5.458 -25.601 1.00 94.69 184 HIS A CA 1
ATOM 1384 C C . HIS A 1 184 ? 3.955 -5.245 -26.546 1.00 94.69 184 HIS A C 1
ATOM 1386 O O . HIS A 1 184 ? 5.101 -5.301 -26.085 1.00 94.69 184 HIS A O 1
ATOM 1392 N N . PRO A 1 185 ? 3.702 -4.945 -27.838 1.00 92.38 185 PRO A N 1
ATOM 1393 C CA . PRO A 1 185 ? 4.757 -4.619 -28.798 1.00 92.38 185 PRO A CA 1
ATOM 1394 C C . PRO A 1 185 ? 5.361 -3.230 -28.545 1.00 92.38 185 PRO A C 1
ATOM 1396 O O . PRO A 1 185 ? 6.512 -2.976 -28.884 1.00 92.38 185 PRO A O 1
ATOM 1399 N N . THR A 1 186 ? 4.592 -2.321 -27.939 1.00 96.69 186 THR A N 1
ATOM 1400 C CA . THR A 1 186 ? 5.074 -1.005 -27.514 1.00 96.69 186 THR A CA 1
ATOM 1401 C C . THR A 1 186 ? 5.791 -1.138 -26.176 1.00 96.69 186 THR A C 1
ATOM 1403 O O . THR A 1 186 ? 5.194 -1.574 -25.192 1.00 96.69 186 THR A O 1
ATOM 1406 N N . ASP A 1 187 ? 7.051 -0.717 -26.134 1.00 96.19 187 ASP A N 1
ATOM 1407 C CA . ASP A 1 187 ? 7.912 -0.725 -24.950 1.00 96.19 187 ASP A CA 1
ATOM 1408 C C . ASP A 1 187 ? 7.266 -0.034 -23.742 1.00 96.19 187 ASP A C 1
ATOM 1410 O O . ASP A 1 187 ? 7.176 -0.639 -22.678 1.00 96.19 187 ASP A O 1
ATOM 1414 N N . ALA A 1 188 ? 6.723 1.171 -23.919 1.00 96.94 188 ALA A N 1
ATOM 1415 C CA . ALA A 1 188 ? 6.049 1.920 -22.862 1.00 96.94 188 ALA A CA 1
ATOM 1416 C C . ALA A 1 188 ? 4.859 1.155 -22.254 1.00 96.94 188 ALA A C 1
ATOM 1418 O O . ALA A 1 188 ? 4.713 1.101 -21.034 1.00 96.94 188 ALA A O 1
ATOM 1419 N N . LEU A 1 189 ? 4.027 0.519 -23.087 1.00 97.06 189 LEU A N 1
ATOM 1420 C CA . LEU A 1 189 ? 2.890 -0.273 -22.603 1.00 97.06 189 LEU A CA 1
ATOM 1421 C C . LEU A 1 189 ? 3.358 -1.543 -21.890 1.00 97.06 189 LEU A C 1
ATOM 1423 O O . LEU A 1 189 ? 2.794 -1.919 -20.868 1.00 97.06 189 LEU A O 1
ATOM 1427 N N . HIS A 1 190 ? 4.418 -2.176 -22.393 1.00 97.19 190 HIS A N 1
ATOM 1428 C CA . HIS A 1 190 ? 4.995 -3.365 -21.778 1.00 97.19 190 HIS A CA 1
ATOM 1429 C C . HIS A 1 190 ? 5.597 -3.045 -20.403 1.00 97.19 190 HIS A C 1
ATOM 1431 O O . HIS A 1 190 ? 5.333 -3.748 -19.432 1.00 97.19 190 HIS A O 1
ATOM 1437 N N . VAL A 1 191 ? 6.369 -1.960 -20.299 1.00 97.88 191 VAL A N 1
ATOM 1438 C CA . VAL A 1 191 ? 6.972 -1.496 -19.040 1.00 97.88 191 VAL A CA 1
ATOM 1439 C C . VAL A 1 191 ? 5.897 -1.065 -18.045 1.00 97.88 191 VAL A C 1
ATOM 1441 O O . VAL A 1 191 ? 6.011 -1.374 -16.862 1.00 97.88 191 VAL A O 1
ATOM 1444 N N . SER A 1 192 ? 4.825 -0.416 -18.507 1.00 97.00 192 SER A N 1
ATOM 1445 C CA . SER A 1 192 ? 3.670 -0.097 -17.663 1.00 97.00 192 SER A CA 1
ATOM 1446 C C . SER A 1 192 ? 2.991 -1.363 -17.129 1.00 97.00 192 SER A C 1
ATOM 1448 O O . SER A 1 192 ? 2.775 -1.470 -15.925 1.00 97.00 192 SER A O 1
ATOM 1450 N N . GLY A 1 193 ? 2.733 -2.357 -17.987 1.00 96.50 193 GLY A N 1
ATOM 1451 C CA . GLY A 1 193 ? 2.167 -3.646 -17.579 1.00 96.50 193 GLY A CA 1
ATOM 1452 C C . GLY A 1 193 ? 3.052 -4.405 -16.586 1.00 96.50 193 GLY A C 1
ATOM 1453 O O . GLY A 1 193 ? 2.549 -4.956 -15.610 1.00 96.50 193 GLY A O 1
ATOM 1454 N N . LEU A 1 194 ? 4.372 -4.373 -16.786 1.00 97.94 194 LEU A N 1
ATOM 1455 C CA . LEU A 1 194 ? 5.351 -4.930 -15.853 1.00 97.94 194 LEU A CA 1
ATOM 1456 C C . LEU A 1 194 ? 5.308 -4.218 -14.496 1.00 97.94 194 LEU A C 1
ATOM 1458 O O . LEU A 1 194 ? 5.215 -4.875 -13.461 1.00 97.94 194 LEU A O 1
ATOM 1462 N N . LEU A 1 195 ? 5.352 -2.883 -14.491 1.00 96.56 195 LEU A N 1
ATOM 1463 C CA . LEU A 1 195 ? 5.295 -2.097 -13.262 1.00 96.56 195 LEU A CA 1
ATOM 1464 C C . LEU A 1 195 ? 4.005 -2.381 -12.488 1.00 96.56 195 LEU A C 1
ATOM 1466 O O . LEU A 1 195 ? 4.073 -2.620 -11.288 1.00 96.56 195 LEU A O 1
ATOM 1470 N N . LEU A 1 196 ? 2.853 -2.415 -13.164 1.00 93.12 196 LEU A N 1
ATOM 1471 C CA . LEU A 1 196 ? 1.569 -2.735 -12.538 1.00 93.12 196 LEU A CA 1
ATOM 1472 C C . LEU A 1 196 ? 1.559 -4.152 -11.952 1.00 93.12 196 LEU A C 1
ATOM 1474 O O . LEU A 1 196 ? 1.190 -4.316 -10.794 1.00 93.12 196 LEU A O 1
ATOM 1478 N N . ALA A 1 197 ? 2.058 -5.156 -12.677 1.00 94.81 197 ALA A N 1
ATOM 1479 C CA . ALA A 1 197 ? 2.176 -6.518 -12.151 1.00 94.81 197 ALA A CA 1
ATOM 1480 C C . ALA A 1 197 ? 3.083 -6.590 -10.906 1.00 94.81 197 ALA A C 1
ATOM 1482 O O . ALA A 1 197 ? 2.768 -7.278 -9.933 1.00 94.81 197 ALA A O 1
ATOM 1483 N N . CYS A 1 198 ? 4.197 -5.854 -10.901 1.00 94.06 198 CYS A N 1
ATOM 1484 C CA . CYS A 1 198 ? 5.092 -5.753 -9.748 1.00 94.06 198 CYS A CA 1
ATOM 1485 C C . CYS A 1 198 ? 4.468 -4.987 -8.578 1.00 94.06 198 CYS A C 1
ATOM 1487 O O . CYS A 1 198 ? 4.714 -5.341 -7.426 1.00 94.06 198 CYS A O 1
ATOM 1489 N N . LEU A 1 199 ? 3.675 -3.952 -8.857 1.00 86.50 199 LEU A N 1
ATOM 1490 C CA . LEU A 1 199 ? 2.914 -3.232 -7.845 1.00 86.50 199 LEU A CA 1
ATOM 1491 C C . LEU A 1 199 ? 1.852 -4.138 -7.239 1.00 86.50 199 LEU A C 1
ATOM 1493 O O . LEU A 1 199 ? 1.720 -4.118 -6.023 1.00 86.50 199 LEU A O 1
ATOM 1497 N N . ASP A 1 200 ? 1.167 -4.965 -8.031 1.00 83.75 200 ASP A N 1
ATOM 1498 C CA . ASP A 1 200 ? 0.092 -5.876 -7.612 1.00 83.75 200 ASP A CA 1
ATOM 1499 C C . ASP A 1 200 ? 0.583 -7.122 -6.861 1.00 83.75 200 ASP A C 1
ATOM 1501 O O . ASP A 1 200 ? -0.159 -7.707 -6.064 1.00 83.75 200 ASP A O 1
ATOM 1505 N N . HIS A 1 201 ? 1.850 -7.499 -7.027 1.00 84.44 201 HIS A N 1
ATOM 1506 C CA . HIS A 1 201 ? 2.438 -8.652 -6.352 1.00 84.44 201 HIS A CA 1
ATOM 1507 C C . HIS A 1 201 ? 3.178 -8.270 -5.062 1.00 84.44 201 HIS A C 1
ATOM 1509 O O . HIS A 1 201 ? 3.914 -7.286 -4.999 1.00 84.44 201 HIS A O 1
ATOM 1515 N N . GLU A 1 202 ? 3.018 -9.069 -4.003 1.00 78.38 202 GLU A N 1
ATOM 1516 C CA . GLU A 1 202 ? 3.784 -8.898 -2.761 1.00 78.38 202 GLU A CA 1
ATOM 1517 C C . GLU A 1 202 ? 5.293 -9.033 -3.032 1.00 78.38 202 GLU A C 1
ATOM 1519 O O . GLU A 1 202 ? 5.735 -9.981 -3.682 1.00 78.38 202 GLU A O 1
ATOM 1524 N N . GLY A 1 203 ? 6.084 -8.047 -2.599 1.00 82.88 203 GLY A N 1
ATOM 1525 C CA . GLY A 1 203 ? 7.523 -7.988 -2.880 1.00 82.88 203 GLY A CA 1
ATOM 1526 C C . GLY A 1 203 ? 7.891 -7.743 -4.352 1.00 82.88 203 GLY A C 1
ATOM 1527 O O . GLY A 1 203 ? 9.073 -7.809 -4.692 1.00 82.88 203 GLY A O 1
ATOM 1528 N N . GLY A 1 204 ? 6.927 -7.445 -5.233 1.00 91.12 204 GLY A N 1
ATOM 1529 C CA . GLY A 1 204 ? 7.168 -7.376 -6.674 1.00 91.12 204 GLY A CA 1
ATOM 1530 C C . GLY A 1 204 ? 8.121 -6.260 -7.105 1.00 91.12 204 GLY A C 1
ATOM 1531 O O . GLY A 1 204 ? 8.960 -6.488 -7.972 1.00 91.12 204 GLY A O 1
ATOM 1532 N N . LEU A 1 205 ? 8.085 -5.094 -6.452 1.00 92.12 205 LEU A N 1
ATOM 1533 C CA . LEU A 1 205 ? 9.062 -4.023 -6.698 1.00 92.12 205 LEU A CA 1
ATOM 1534 C C . LEU A 1 205 ? 10.477 -4.392 -6.243 1.00 92.12 205 LEU A C 1
ATOM 1536 O O . LEU A 1 205 ? 11.441 -4.026 -6.908 1.00 92.12 205 LEU A O 1
ATOM 1540 N N . ASN A 1 206 ? 10.616 -5.139 -5.143 1.00 88.94 206 ASN A N 1
ATOM 1541 C CA . ASN A 1 206 ? 11.920 -5.628 -4.691 1.00 88.94 206 ASN A CA 1
ATOM 1542 C C . ASN A 1 206 ? 12.481 -6.674 -5.663 1.00 88.94 206 ASN A C 1
ATOM 1544 O O . ASN A 1 206 ? 13.667 -6.626 -5.987 1.00 88.94 206 ASN A O 1
ATOM 1548 N N . ALA A 1 207 ? 11.630 -7.570 -6.174 1.00 94.31 207 ALA A N 1
ATOM 1549 C CA . ALA A 1 207 ? 12.008 -8.521 -7.216 1.00 94.31 207 ALA A CA 1
ATOM 1550 C C . ALA A 1 207 ? 12.432 -7.806 -8.510 1.00 94.31 207 ALA A C 1
ATOM 1552 O O . ALA A 1 207 ? 13.482 -8.123 -9.065 1.00 94.31 207 ALA A O 1
ATOM 1553 N N . LEU A 1 208 ? 11.670 -6.795 -8.942 1.00 96.94 208 LEU A N 1
ATOM 1554 C CA . LEU A 1 208 ? 12.010 -5.967 -10.100 1.00 96.94 208 LEU A CA 1
ATOM 1555 C C . LEU A 1 208 ? 13.339 -5.244 -9.900 1.00 96.94 208 LEU A C 1
ATOM 1557 O O . LEU A 1 208 ? 14.215 -5.340 -10.749 1.00 96.94 208 LEU A O 1
ATOM 1561 N N . ARG A 1 209 ? 13.530 -4.584 -8.756 1.00 95.25 209 ARG A N 1
ATOM 1562 C CA . ARG A 1 209 ? 14.785 -3.911 -8.401 1.00 95.25 209 ARG A CA 1
ATOM 1563 C C . ARG A 1 209 ? 15.975 -4.866 -8.479 1.00 95.25 209 ARG A C 1
ATOM 1565 O O . ARG A 1 209 ? 16.998 -4.506 -9.049 1.00 95.25 209 ARG A O 1
ATOM 1572 N N . HIS A 1 210 ? 15.838 -6.080 -7.947 1.00 94.94 210 HIS A N 1
ATOM 1573 C CA . HIS A 1 210 ? 16.889 -7.094 -8.018 1.00 94.94 210 HIS A CA 1
ATOM 1574 C C . HIS A 1 210 ? 17.185 -7.524 -9.462 1.00 94.94 210 HIS A C 1
ATOM 1576 O O . HIS A 1 210 ? 18.344 -7.510 -9.869 1.00 94.94 210 HIS A O 1
ATOM 1582 N N . ALA A 1 211 ? 16.155 -7.839 -10.254 1.00 97.19 211 ALA A N 1
ATOM 1583 C CA . ALA A 1 211 ? 16.314 -8.215 -11.659 1.00 97.19 211 ALA A CA 1
ATOM 1584 C C . ALA A 1 211 ? 16.978 -7.099 -12.487 1.00 97.19 211 ALA A C 1
ATOM 1586 O O . ALA A 1 211 ? 17.857 -7.369 -13.304 1.00 97.19 211 ALA A O 1
ATOM 1587 N N . LEU A 1 212 ? 16.608 -5.841 -12.237 1.00 97.00 212 LEU A N 1
ATOM 1588 C CA . LEU A 1 212 ? 17.209 -4.677 -12.886 1.00 97.00 212 LEU A CA 1
ATOM 1589 C C . LEU A 1 212 ? 18.683 -4.505 -12.513 1.00 97.00 212 LEU A C 1
ATOM 1591 O O . LEU A 1 212 ? 19.493 -4.310 -13.410 1.00 97.00 212 LEU A O 1
ATOM 1595 N N . HIS A 1 213 ? 19.052 -4.654 -11.236 1.00 95.69 213 HIS A N 1
ATOM 1596 C CA . HIS A 1 213 ? 20.459 -4.625 -10.806 1.00 95.69 213 HIS A CA 1
ATOM 1597 C C . HIS A 1 213 ? 21.305 -5.698 -11.502 1.00 95.69 213 HIS A C 1
ATOM 1599 O O . HIS A 1 213 ? 22.432 -5.424 -11.904 1.00 95.69 213 HIS A O 1
ATOM 1605 N N . VAL A 1 214 ? 20.756 -6.900 -11.708 1.00 96.12 214 VAL A N 1
ATOM 1606 C CA . VAL A 1 214 ? 21.453 -7.984 -12.422 1.00 96.12 214 VAL A CA 1
ATOM 1607 C C . VAL A 1 214 ? 21.699 -7.635 -13.894 1.00 96.12 214 VAL A C 1
ATOM 1609 O O . VAL A 1 214 ? 22.756 -7.969 -14.427 1.00 96.12 214 VAL A O 1
ATOM 1612 N N . VAL A 1 215 ? 20.746 -6.977 -14.562 1.00 96.69 215 VAL A N 1
ATOM 1613 C CA . VAL A 1 215 ? 20.832 -6.685 -16.005 1.00 96.69 215 VAL A CA 1
ATOM 1614 C C . VAL A 1 215 ? 21.575 -5.377 -16.307 1.00 96.69 215 VAL A C 1
ATOM 1616 O O . VAL A 1 215 ? 22.291 -5.302 -17.303 1.00 96.69 215 VAL A O 1
ATOM 1619 N N . GLU A 1 216 ? 21.418 -4.350 -15.475 1.00 94.75 216 GLU A N 1
ATOM 1620 C CA . GLU A 1 216 ? 21.958 -2.997 -15.697 1.00 94.75 216 GLU A CA 1
ATOM 1621 C C . GLU A 1 216 ? 23.274 -2.737 -14.954 1.00 94.75 216 GLU A C 1
ATOM 1623 O O . GLU A 1 216 ? 24.044 -1.861 -15.353 1.00 94.75 216 GLU A O 1
ATOM 1628 N N . GLY A 1 217 ? 23.540 -3.493 -13.885 1.00 90.94 217 GLY A N 1
ATOM 1629 C CA . GLY A 1 217 ? 24.629 -3.235 -12.946 1.00 90.94 217 GLY A CA 1
ATOM 1630 C C . GLY A 1 217 ? 24.296 -2.157 -11.905 1.00 90.94 217 GLY A C 1
ATOM 1631 O O . GLY A 1 217 ? 23.317 -1.419 -12.023 1.00 90.94 217 GLY A O 1
ATOM 1632 N N . GLU A 1 218 ? 25.139 -2.065 -10.872 1.00 83.19 218 GLU A N 1
ATOM 1633 C CA . GLU A 1 218 ? 24.872 -1.261 -9.666 1.00 83.19 218 GLU A CA 1
ATOM 1634 C C . GLU A 1 218 ? 25.052 0.261 -9.869 1.00 83.19 218 GLU A C 1
ATOM 1636 O O . GLU A 1 218 ? 24.412 1.054 -9.180 1.00 83.19 218 GLU A O 1
ATOM 1641 N N . ASP A 1 219 ? 25.866 0.685 -10.843 1.00 84.06 219 ASP A N 1
ATOM 1642 C CA . ASP A 1 219 ? 26.357 2.073 -10.941 1.00 84.06 219 ASP A CA 1
ATOM 1643 C C . ASP A 1 219 ? 25.654 2.945 -12.001 1.00 84.06 219 ASP A C 1
ATOM 1645 O O . ASP A 1 219 ? 26.073 4.077 -12.272 1.00 84.06 219 ASP A O 1
ATOM 1649 N N . SER A 1 220 ? 24.585 2.461 -12.642 1.00 88.00 220 SER A N 1
ATOM 1650 C CA . SER A 1 220 ? 23.905 3.268 -13.663 1.00 88.00 220 SER A CA 1
ATOM 1651 C C . SER A 1 220 ? 23.061 4.386 -13.029 1.00 88.00 220 SER A C 1
ATOM 1653 O O . SER A 1 220 ? 22.311 4.176 -12.075 1.00 88.00 220 SER A O 1
ATOM 1655 N N . THR A 1 221 ? 23.140 5.611 -13.570 1.00 90.12 221 THR A N 1
ATOM 1656 C CA . THR A 1 221 ? 22.364 6.764 -13.064 1.00 90.12 221 THR A CA 1
ATOM 1657 C C . THR A 1 221 ? 20.850 6.499 -12.993 1.00 90.12 221 THR A C 1
ATOM 1659 O O . THR A 1 221 ? 20.232 6.885 -11.996 1.00 90.12 221 THR A O 1
ATOM 1662 N N . PRO A 1 222 ? 20.214 5.841 -13.984 1.00 89.75 222 PRO A N 1
ATOM 1663 C CA . PRO A 1 222 ? 18.802 5.491 -13.871 1.00 89.75 222 PRO A CA 1
ATOM 1664 C C . PRO A 1 222 ? 18.530 4.467 -12.757 1.00 89.75 222 PRO A C 1
ATOM 1666 O O . PRO A 1 222 ? 17.509 4.588 -12.082 1.00 89.75 222 PRO A O 1
ATOM 1669 N N . MET A 1 223 ? 19.443 3.522 -12.499 1.00 94.81 223 MET A N 1
ATOM 1670 C CA . MET A 1 223 ? 19.289 2.559 -11.404 1.00 94.81 223 MET A CA 1
ATOM 1671 C C . MET A 1 223 ? 19.412 3.232 -10.034 1.00 94.81 223 MET A C 1
ATOM 1673 O O . MET A 1 223 ? 18.570 3.007 -9.169 1.00 94.81 223 MET A O 1
ATOM 1677 N N . VAL A 1 224 ? 20.351 4.171 -9.868 1.00 92.50 224 VAL A N 1
ATOM 1678 C CA . VAL A 1 224 ? 20.446 5.020 -8.663 1.00 92.50 224 VAL A CA 1
ATOM 1679 C C . VAL A 1 224 ? 19.143 5.788 -8.428 1.00 92.50 224 VAL A C 1
ATOM 1681 O O . VAL A 1 224 ? 18.684 5.898 -7.290 1.00 92.50 224 VAL A O 1
ATOM 1684 N N . ARG A 1 225 ? 18.505 6.301 -9.490 1.00 90.81 225 ARG A N 1
ATOM 1685 C CA . ARG A 1 225 ? 17.200 6.971 -9.382 1.00 90.81 225 ARG A CA 1
ATOM 1686 C C . ARG A 1 225 ? 16.102 6.006 -8.939 1.00 90.81 225 ARG A C 1
ATOM 1688 O O . ARG A 1 225 ? 15.324 6.377 -8.068 1.00 90.81 225 ARG A O 1
ATOM 1695 N N . ILE A 1 226 ? 16.042 4.796 -9.492 1.00 93.06 226 ILE A N 1
ATOM 1696 C CA . ILE A 1 226 ? 15.072 3.770 -9.077 1.00 93.06 226 ILE A CA 1
ATOM 1697 C C . ILE A 1 226 ? 15.297 3.379 -7.617 1.00 93.06 226 ILE A C 1
ATOM 1699 O O . ILE A 1 226 ? 14.348 3.378 -6.843 1.00 93.06 226 ILE A O 1
ATOM 1703 N N . ASP A 1 227 ? 16.539 3.125 -7.207 1.00 91.38 227 ASP A N 1
ATOM 1704 C CA . ASP A 1 227 ? 16.866 2.851 -5.807 1.00 91.38 227 ASP A CA 1
ATOM 1705 C C . ASP A 1 227 ? 16.472 4.025 -4.906 1.00 91.38 227 ASP A C 1
ATOM 1707 O O . ASP A 1 227 ? 15.968 3.814 -3.811 1.00 91.38 227 ASP A O 1
ATOM 1711 N N . THR A 1 228 ? 16.670 5.262 -5.361 1.00 87.06 228 THR A N 1
ATOM 1712 C CA . THR A 1 228 ? 16.276 6.464 -4.618 1.00 87.06 228 THR A CA 1
ATOM 1713 C C . THR A 1 228 ? 14.762 6.545 -4.463 1.00 87.06 228 THR A C 1
ATOM 1715 O O . THR A 1 228 ? 14.300 6.788 -3.354 1.00 87.06 228 THR A O 1
ATOM 1718 N N . LEU A 1 229 ? 13.995 6.314 -5.532 1.00 86.62 229 LEU A N 1
ATOM 1719 C CA . LEU A 1 229 ? 12.531 6.275 -5.476 1.00 86.62 229 LEU A CA 1
ATOM 1720 C C . LEU A 1 229 ? 12.076 5.163 -4.527 1.00 86.62 229 LEU A C 1
ATOM 1722 O O . LEU A 1 229 ? 11.334 5.430 -3.600 1.00 86.62 229 LEU A O 1
ATOM 1726 N N . LEU A 1 230 ? 12.642 3.960 -4.625 1.00 84.69 230 LEU A N 1
ATOM 1727 C CA . LEU A 1 230 ?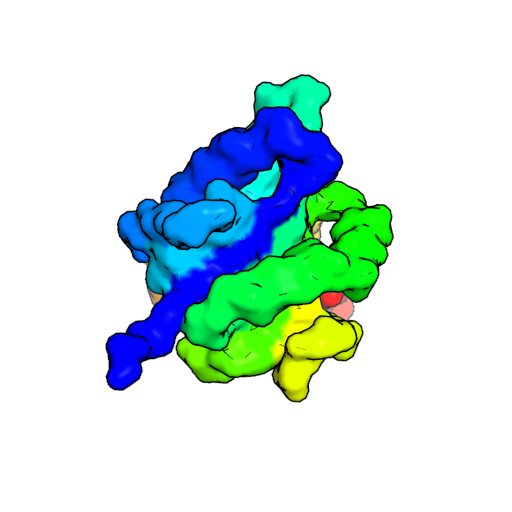 12.269 2.832 -3.764 1.00 84.69 230 LEU A CA 1
ATOM 1728 C C . LEU A 1 230 ? 12.773 2.942 -2.304 1.00 84.69 230 LEU A C 1
ATOM 1730 O O . LEU A 1 230 ? 12.258 2.233 -1.438 1.00 84.69 230 LEU A O 1
ATOM 1734 N N . ARG A 1 231 ? 13.766 3.800 -2.009 1.00 75.94 231 ARG A N 1
ATOM 1735 C CA . ARG A 1 231 ? 14.273 4.088 -0.644 1.00 75.94 231 ARG A CA 1
ATOM 1736 C C . ARG A 1 231 ? 13.592 5.293 0.019 1.00 75.94 231 ARG A C 1
ATOM 1738 O O . ARG A 1 231 ? 13.403 5.295 1.237 1.00 75.94 231 ARG A O 1
ATOM 1745 N N . ASN A 1 232 ? 13.321 6.350 -0.750 1.00 52.38 232 ASN A N 1
ATOM 1746 C CA . ASN A 1 232 ? 12.710 7.598 -0.269 1.00 52.38 232 ASN A CA 1
ATOM 1747 C C . ASN A 1 232 ? 11.177 7.558 -0.329 1.00 52.38 232 ASN A C 1
ATOM 1749 O O . ASN A 1 232 ? 10.514 8.344 0.352 1.00 52.38 232 ASN A O 1
ATOM 1753 N N . GLU A 1 233 ? 10.636 6.604 -1.079 1.00 47.66 233 GLU A N 1
ATOM 1754 C CA . GLU A 1 233 ? 9.294 6.041 -0.947 1.00 47.66 233 GLU A CA 1
ATOM 1755 C C . GLU A 1 233 ? 9.369 4.653 -0.311 1.00 47.66 233 GLU A C 1
ATOM 1757 O O . GLU A 1 233 ? 8.363 3.923 -0.332 1.00 47.66 233 GLU A O 1
#

Sequence (233 aa):
MAPGHAVVAIATDAAADLDRGRRLLAAVLDGPARAAPGHHDVLFTRPPSARFAVRLTEAVHRHNDSSASPLRLRLAMAHGEVSTALAVLGSAALRSAHAATTRPVTIAVTDGYARAHPLTDHDRHRLVRVPDVPEPVWLLDARVPDAEALFHALMALPSMRREDSRRLVLDLLPPAITALVPHHPTDALHVSGLLLACLDHEGGLNALRHALHVVEGEDSTPMVRIDTLLRNE

Foldseek 3Di:
DPPKWKKKFKDWPDNVCQVVLVVLLCVLAPDDWDADVPHNRMITGHDGDLCSLVSSLVSQVVVQVVDPDRIAMEMEMEIDDPVLRVLVSPFPVSVVVSVPDPGRYKYKYFPRRCVVPPHPPPVQWDWDDGPPNPTIITTGPNDDFPLVLLLVLLVVAPLLQDPVSVVQLLVQADPQLSVQQDDDPDSSNSSSSSSVSLSVDDCSLVSSLVSCCVRRNDPDPSNVSSVCSVVVD

Radius of gyration: 19.59 Å; Cα contacts (8 Å, |Δi|>4): 364; chains: 1; bounding box: 47×35×57 Å

Mean predicted aligned error: 7.83 Å